Protein 1RZ4 (pdb70)

Organism: Homo sapiens (NCBI:txid9606)

Secondary structure (DSSP, 8-state):
-TTT--HHHHHHHHSGGGG-GGGHHHHHHHHHHHHHHT---HHHHHHHHHHHHHSGGG--HHHHHHHHHHHHHTTTSTHHHHHH---HHHHTSTTHHHHHHHHHHHHTT-HHHHHHHS----TTTTSTTHHHHHHHHHHHHHHHH-SEE-HHHHH---S--HHHHHH--TT--EE---EE---HHHHTS---SS----HHHHHH---

B-factor: mean 21.65, std 9.19, range [7.45, 58.91]

CATH classification: 1.25.40.250 (+1 more: 1.10.10.10)

Sequence (207 aa):
AMFEQRANVGKLLKGIDRYNPENLATLERYVETQAKENAYDLEANLAVLKLYQFNPAFFQTTVTAQILLKALTNLPHTDFTLCKCIDQAHQEERPIRQILYLGDLLETCHFQAFWQALDENDLLEGITGFEDSVRKFICHVVGITYQHIDRWLLAELGDLSDSQLKVWSKYGWSADEQIFICSQEESIKPKNIVEKIDFDSVSSIAS

InterPro domains:
  IPR000717 Proteasome component (PCI) domain [PS50250] (42-204)
  IPR009374 Eukaryotic translation initiation factor 3 subunit K [MF_03010] (3-218)
  IPR009374 Eukaryotic translation initiation factor 3 subunit K [PTHR13022] (1-217)
  IPR016020 Translation initiation factor 3, subunit 12, N-terminal, eukaryotic [G3DSA:1.25.40.250] (1-121)
  IPR016024 Armadillo-type fold [SSF48371] (3-130)
  IPR033464 CSN8/PSMD8/EIF3K [PF10075] (62-200)
  IPR036388 Winged helix-like DNA-binding domain superfamily [G3DSA:1.10.10.10] (123-218)
  IPR036390 Winged helix DNA-binding domain superfamily [SSF46785] (132-215)

Radius of gyration: 18.81 Å; Cα contacts (8 Å, |Δi|>4): 209; chains: 1; bounding box: 39×34×58 Å

Nearest PDB structures (foldseek):
  1rz4-assembly1_A  TM=1.002E+00  e=5.518E-29  Homo sapiens
  3j8c-assembly1_K  TM=9.690E-01  e=6.295E-24  Homo sapiens
  6w2t-assembly1_6  TM=8.815E-01  e=5.487E-22  Oryctolagus cuniculus
  8oz0-assembly1_B  TM=8.704E-01  e=6.959E-22  Homo sapiens
  9bln-assembly1_3  TM=8.437E-01  e=3.673E-21  Homo sapiens

Structure (mmCIF, N/CA/C/O backbone):
data_1RZ4
#
_entry.id   1RZ4
#
_cell.length_a   83.074
_cell.length_b   44.671
_cell.length_c   55.524
_cell.angle_alpha   90.00
_cell.angle_beta   90.00
_cell.angle_gamma   90.00
#
_symmetry.space_group_name_H-M   'P 21 21 2'
#
loop_
_entity.id
_entity.type
_entity.pdbx_description
1 polymer 'Eukaryotic translation initiation factor 3 subunit 11'
2 non-polymer 'SULFATE ION'
3 water water
#
loop_
_atom_site.group_PDB
_atom_site.id
_atom_site.type_symbol
_atom_site.label_atom_id
_atom_site.label_alt_id
_atom_site.label_comp_id
_atom_site.label_asym_id
_atom_site.label_entity_id
_atom_site.label_seq_id
_atom_site.pdbx_PDB_ins_code
_atom_site.Cartn_x
_atom_site.Cartn_y
_atom_site.Cartn_z
_atom_site.occupancy
_atom_site.B_iso_or_equiv
_atom_site.auth_seq_id
_atom_site.auth_comp_id
_atom_site.auth_asym_id
_atom_site.auth_atom_id
_atom_site.pdbx_PDB_model_num
ATOM 1 N N . ALA A 1 2 ? 16.856 -0.944 15.166 1.00 23.40 2 ALA A N 1
ATOM 2 C CA . ALA A 1 2 ? 15.776 0.064 14.975 1.00 25.03 2 ALA A CA 1
ATOM 3 C C . ALA A 1 2 ? 16.074 0.921 13.746 1.00 25.21 2 ALA A C 1
ATOM 4 O O . ALA A 1 2 ? 16.751 0.468 12.821 1.00 25.11 2 ALA A O 1
ATOM 6 N N . MET A 1 3 ? 15.587 2.158 13.739 1.00 25.39 3 MET A N 1
ATOM 7 C CA . MET A 1 3 ? 15.791 3.041 12.591 1.00 25.42 3 MET A CA 1
ATOM 8 C C . MET A 1 3 ? 17.251 3.289 12.192 1.00 24.05 3 MET A C 1
ATOM 9 O O . MET A 1 3 ? 17.575 3.266 11.003 1.00 22.27 3 MET A O 1
ATOM 14 N N . PHE A 1 4 ? 18.130 3.529 13.164 1.00 21.30 4 PHE A N 1
ATOM 15 C CA . PHE A 1 4 ? 19.543 3.772 12.854 1.00 21.84 4 PHE A CA 1
ATOM 16 C C . PHE A 1 4 ? 20.131 2.665 11.977 1.00 22.56 4 PHE A C 1
ATOM 17 O O . PHE A 1 4 ? 20.698 2.935 10.918 1.00 21.87 4 PHE A O 1
ATOM 25 N N . GLU A 1 5 ? 19.993 1.420 12.426 1.00 23.60 5 GLU A N 1
ATOM 26 C CA . GLU A 1 5 ? 20.518 0.272 11.691 1.00 25.91 5 GLU A CA 1
ATOM 27 C C . GLU A 1 5 ? 19.899 0.116 10.306 1.00 25.21 5 GLU A C 1
ATOM 28 O O . GLU A 1 5 ? 20.552 -0.357 9.377 1.00 26.26 5 GLU A O 1
ATOM 34 N N . GLN A 1 6 ? 18.640 0.515 10.172 1.00 24.95 6 GLN A N 1
ATOM 35 C CA . GLN A 1 6 ? 17.941 0.409 8.899 1.00 25.48 6 GLN A CA 1
ATOM 36 C C . GLN A 1 6 ? 18.413 1.442 7.881 1.00 23.80 6 GLN A C 1
ATOM 37 O O . GLN A 1 6 ? 18.394 1.187 6.682 1.00 23.27 6 GLN A O 1
ATOM 51 N N . ARG A 1 8 ? 21.504 2.942 8.075 1.00 20.35 8 ARG A N 1
ATOM 52 C CA . ARG A 1 8 ? 22.950 2.791 7.996 1.00 20.51 8 ARG A CA 1
ATOM 53 C C . ARG A 1 8 ? 23.502 2.383 6.623 1.00 19.27 8 ARG A C 1
ATOM 54 O O . ARG A 1 8 ? 24.443 2.998 6.117 1.00 16.55 8 ARG A O 1
ATOM 62 N N . ALA A 1 9 ? 22.922 1.348 6.023 1.00 17.66 9 ALA A N 1
ATOM 63 C CA . ALA A 1 9 ? 23.387 0.872 4.725 1.00 18.45 9 ALA A CA 1
ATOM 64 C C . ALA A 1 9 ? 23.268 1.943 3.647 1.00 16.75 9 ALA A C 1
ATOM 65 O O . ALA A 1 9 ? 24.233 2.232 2.939 1.00 14.84 9 ALA A O 1
ATOM 67 N N . ASN A 1 10 ? 22.080 2.526 3.523 1.00 15.40 10 ASN A N 1
ATOM 68 C CA . ASN A 1 10 ? 21.849 3.554 2.513 1.00 14.70 10 ASN A CA 1
ATOM 69 C C . ASN A 1 10 ? 22.781 4.751 2.720 1.00 12.21 10 ASN A C 1
ATOM 70 O O . ASN A 1 10 ? 23.390 5.243 1.772 1.00 12.94 10 ASN A O 1
ATOM 75 N N . VAL A 1 11 ? 22.894 5.216 3.960 1.00 10.30 11 VAL A N 1
ATOM 76 C CA . VAL A 1 11 ? 23.771 6.341 4.261 1.00 10.68 11 VAL A CA 1
ATOM 77 C C . VAL A 1 11 ? 25.228 6.010 3.914 1.00 10.25 11 VAL A C 1
ATOM 78 O O . VAL A 1 11 ? 25.945 6.841 3.359 1.00 9.15 11 VAL A O 1
ATOM 82 N N . GLY A 1 12 ? 25.656 4.794 4.234 1.00 9.76 12 GLY A N 1
ATOM 83 C CA . GLY A 1 12 ? 27.019 4.391 3.927 1.00 11.42 12 GLY A CA 1
ATOM 84 C C . GLY A 1 12 ? 27.279 4.441 2.431 1.00 12.81 12 GLY A C 1
ATOM 85 O O . GLY A 1 12 ? 28.345 4.862 1.993 1.00 10.76 12 GLY A O 1
ATOM 86 N N . LYS A 1 13 ? 26.295 4.007 1.647 1.00 14.27 13 LYS A N 1
ATOM 87 C CA . LYS A 1 13 ? 26.399 4.004 0.191 1.00 14.61 13 LYS A CA 1
ATOM 88 C C . LYS A 1 13 ? 26.453 5.444 -0.321 1.00 14.66 13 LYS A C 1
ATOM 89 O O . LYS A 1 13 ? 27.231 5.777 -1.218 1.00 15.14 13 LYS A O 1
ATOM 95 N N . LEU A 1 14 ? 25.620 6.298 0.258 1.00 14.19 14 LEU A N 1
ATOM 96 C CA . LEU A 1 14 ? 25.584 7.705 -0.129 1.00 15.58 14 LEU A CA 1
ATOM 97 C C . LEU A 1 14 ? 26.964 8.332 0.085 1.00 15.16 14 LEU A C 1
ATOM 98 O O . LEU A 1 14 ? 27.480 9.037 -0.782 1.00 15.16 14 LEU A O 1
ATOM 103 N N . LEU A 1 15 ? 27.562 8.047 1.237 1.00 14.83 15 LEU A N 1
ATOM 104 C CA . LEU A 1 15 ? 28.872 8.589 1.591 1.00 16.42 15 LEU A CA 1
ATOM 105 C C . LEU A 1 15 ? 30.011 8.044 0.732 1.00 17.74 15 LEU A C 1
ATOM 106 O O . LEU A 1 15 ? 31.074 8.661 0.641 1.00 16.06 15 LEU A O 1
ATOM 111 N N . LYS A 1 16 ? 29.793 6.891 0.109 1.00 18.30 16 LYS A N 1
ATOM 112 C CA . LYS A 1 16 ? 30.817 6.291 -0.737 1.00 21.63 16 LYS A CA 1
ATOM 113 C C . LYS A 1 16 ? 30.916 6.981 -2.089 1.00 21.78 16 LYS A C 1
ATOM 114 O O . LYS A 1 16 ? 31.942 6.884 -2.762 1.00 24.37 16 LYS A O 1
ATOM 120 N N . GLY A 1 17 ? 29.856 7.681 -2.487 1.00 20.57 17 GLY A N 1
ATOM 121 C CA . GLY A 1 17 ? 29.863 8.343 -3.781 1.00 17.86 17 GLY A CA 1
ATOM 122 C C . GLY A 1 17 ? 29.687 9.847 -3.759 1.00 16.84 17 GLY A C 1
ATOM 123 O O . GLY A 1 17 ? 29.750 10.478 -2.705 1.00 14.89 17 GLY A O 1
ATOM 124 N N . ILE A 1 18 ? 29.441 10.416 -4.935 1.00 15.93 18 ILE A N 1
ATOM 125 C CA . ILE A 1 18 ? 29.275 11.855 -5.080 1.00 15.44 18 ILE A CA 1
ATOM 126 C C . ILE A 1 18 ? 27.897 12.403 -4.729 1.00 15.81 18 ILE A C 1
ATOM 127 O O . ILE A 1 18 ? 27.704 13.618 -4.723 1.00 16.28 18 ILE A O 1
ATOM 132 N N . ASP A 1 19 ? 26.933 11.533 -4.448 1.00 14.70 19 ASP A N 1
ATOM 133 C CA . ASP A 1 19 ? 25.608 12.030 -4.109 1.00 15.34 19 ASP A CA 1
ATOM 134 C C . ASP A 1 19 ? 25.648 12.718 -2.750 1.00 15.45 19 ASP A C 1
ATOM 135 O O . ASP A 1 19 ? 24.739 13.478 -2.403 1.00 16.13 19 ASP A O 1
ATOM 140 N N . ARG A 1 20 ? 26.712 12.458 -1.991 1.00 14.38 20 ARG A N 1
ATOM 141 C CA . ARG A 1 20 ? 26.881 13.056 -0.668 1.00 15.51 20 ARG A CA 1
ATOM 142 C C . ARG A 1 20 ? 27.023 14.575 -0.771 1.00 16.16 20 ARG A C 1
ATOM 143 O O . ARG A 1 20 ? 26.966 15.283 0.236 1.00 16.26 20 ARG A O 1
ATOM 151 N N . TYR A 1 21 ? 27.203 15.065 -1.995 1.00 16.70 21 TYR A N 1
ATOM 152 C CA . TYR A 1 21 ? 27.352 16.498 -2.244 1.00 17.33 21 TYR A CA 1
ATOM 153 C C . TYR A 1 21 ? 26.050 17.122 -2.722 1.00 16.51 21 TYR A C 1
ATOM 154 O O . TYR A 1 21 ? 25.986 18.324 -2.956 1.00 15.56 21 TYR A O 1
ATOM 163 N N . ASN A 1 22 ? 25.013 16.302 -2.868 1.00 17.33 22 ASN A N 1
ATOM 164 C CA . ASN A 1 22 ? 23.712 16.783 -3.323 1.00 16.64 22 ASN A CA 1
ATOM 165 C C . ASN A 1 22 ? 22.819 17.079 -2.119 1.00 16.11 22 ASN A C 1
ATOM 166 O O . ASN A 1 22 ? 22.407 16.163 -1.416 1.00 17.23 22 ASN A O 1
ATOM 171 N N . PRO A 1 23 ? 22.491 18.362 -1.881 1.00 15.91 23 PRO A N 1
ATOM 172 C CA . PRO A 1 23 ? 21.642 18.750 -0.747 1.00 16.28 23 PRO A CA 1
ATOM 173 C C . PRO A 1 23 ? 20.244 18.122 -0.726 1.00 17.53 23 PRO A C 1
ATOM 174 O O . PRO A 1 23 ? 19.548 18.175 0.292 1.00 17.19 23 PRO A O 1
ATOM 178 N N . GLU A 1 24 ? 19.830 17.537 -1.844 1.00 18.47 24 GLU A N 1
ATOM 179 C CA . GLU A 1 24 ? 18.523 16.891 -1.904 1.00 20.68 24 GLU A CA 1
ATOM 180 C C . GLU A 1 24 ? 18.515 15.717 -0.937 1.00 19.58 24 GLU A C 1
ATOM 181 O O . GLU A 1 24 ? 17.458 15.251 -0.516 1.00 17.82 24 GLU A O 1
ATOM 187 N N . ASN A 1 25 ? 19.708 15.248 -0.581 1.00 18.26 25 ASN A N 1
ATOM 188 C CA . ASN A 1 25 ? 19.839 14.124 0.335 1.00 18.11 25 ASN A CA 1
ATOM 189 C C . ASN A 1 25 ? 19.858 14.526 1.804 1.00 16.47 25 ASN A C 1
ATOM 190 O O . ASN A 1 25 ? 19.974 13.674 2.680 1.00 14.23 25 ASN A O 1
ATOM 195 N N . LEU A 1 26 ? 19.733 15.821 2.076 1.00 15.69 26 LEU A N 1
ATOM 196 C CA . LEU A 1 26 ? 19.737 16.296 3.456 1.00 15.33 26 LEU A CA 1
ATOM 197 C C . LEU A 1 26 ? 18.590 15.740 4.284 1.00 16.03 26 LEU A C 1
ATOM 198 O O . LEU A 1 26 ? 18.790 15.324 5.423 1.00 18.36 26 LEU A O 1
ATOM 203 N N . ALA A 1 27 ? 17.386 15.728 3.722 1.00 16.68 27 ALA A N 1
ATOM 204 C CA . ALA A 1 27 ? 16.235 15.210 4.454 1.00 18.38 27 ALA A CA 1
ATOM 205 C C . ALA A 1 27 ? 16.543 13.831 5.039 1.00 17.31 27 ALA A C 1
ATOM 206 O O . ALA A 1 27 ? 16.208 13.546 6.192 1.00 17.58 27 ALA A O 1
ATOM 208 N N . THR A 1 28 ? 17.194 12.984 4.248 1.00 16.25 28 THR A N 1
ATOM 209 C CA . THR A 1 28 ? 17.544 11.640 4.693 1.00 15.80 28 THR A CA 1
ATOM 210 C C . THR A 1 28 ? 18.654 11.663 5.750 1.00 15.35 28 THR A C 1
ATOM 211 O O . THR A 1 28 ? 18.583 10.952 6.755 1.00 12.24 28 THR A O 1
ATOM 215 N N . LEU A 1 29 ? 19.675 12.483 5.523 1.00 13.84 29 LEU A N 1
ATOM 216 C CA . LEU A 1 29 ? 20.784 12.597 6.466 1.00 15.02 29 LEU A CA 1
ATOM 217 C C . LEU A 1 29 ? 20.359 13.217 7.805 1.00 13.28 29 LEU A C 1
ATOM 218 O O . LEU A 1 29 ? 20.876 12.845 8.855 1.00 12.98 29 LEU A O 1
ATOM 223 N N . GLU A 1 30 ? 19.418 14.157 7.772 1.00 12.74 30 GLU A N 1
ATOM 224 C CA . GLU A 1 30 ? 18.964 14.802 9.004 1.00 15.48 30 GLU A CA 1
ATOM 225 C C . GLU A 1 30 ? 18.144 13.840 9.865 1.00 17.61 30 GLU A C 1
ATOM 226 O O . GLU A 1 30 ? 18.238 13.865 11.095 1.00 16.44 30 GLU A O 1
ATOM 232 N N . ARG A 1 31 ? 17.348 12.988 9.224 1.00 17.09 31 ARG A N 1
ATOM 233 C CA . ARG A 1 31 ? 16.566 12.015 9.970 1.00 18.44 31 ARG A CA 1
ATOM 234 C C . ARG A 1 31 ? 17.545 11.018 10.589 1.00 17.14 31 ARG A C 1
ATOM 235 O O . ARG A 1 31 ? 17.297 10.472 11.663 1.00 16.42 31 ARG A O 1
ATOM 243 N N . TYR A 1 32 ? 18.663 10.796 9.901 1.00 15.98 32 TYR A N 1
ATOM 244 C CA . TYR A 1 32 ? 19.701 9.883 10.369 1.00 14.96 32 TYR A CA 1
ATOM 245 C C . TYR A 1 32 ? 20.342 10.459 11.632 1.00 14.08 32 TYR A C 1
ATOM 246 O O . TYR A 1 32 ? 20.662 9.725 12.568 1.00 12.77 32 TYR A O 1
ATOM 255 N N . VAL A 1 33 ? 20.539 11.776 11.647 1.00 12.98 33 VAL A N 1
ATOM 256 C CA . VAL A 1 33 ? 21.121 12.437 12.808 1.00 11.78 33 VAL A CA 1
ATOM 257 C C . VAL A 1 33 ? 20.157 12.316 13.986 1.00 12.00 33 VAL A C 1
ATOM 258 O O . VAL A 1 33 ? 20.572 12.029 15.112 1.00 11.47 33 VAL A O 1
ATOM 262 N N . GLU A 1 34 ? 18.870 12.525 13.723 1.00 11.25 34 GLU A N 1
ATOM 263 C CA . GLU A 1 34 ? 17.856 12.424 14.770 1.00 13.66 34 GLU A CA 1
ATOM 264 C C . GLU A 1 34 ? 17.858 11.029 15.391 1.00 13.41 34 GLU A C 1
ATOM 265 O O . GLU A 1 34 ? 17.666 10.878 16.597 1.00 12.92 34 GLU A O 1
ATOM 271 N N . THR A 1 35 ? 18.068 10.009 14.566 1.00 14.07 35 THR A N 1
ATOM 272 C CA . THR A 1 35 ? 18.083 8.640 15.069 1.00 16.64 35 THR A CA 1
ATOM 273 C C . THR A 1 35 ? 19.341 8.380 15.904 1.00 15.82 35 THR A C 1
ATOM 274 O O . THR A 1 35 ? 19.316 7.595 16.853 1.00 14.28 35 THR A O 1
ATOM 278 N N . GLN A 1 36 ? 20.441 9.042 15.555 1.00 15.16 36 GLN A N 1
ATOM 279 C CA . GLN A 1 36 ? 21.680 8.888 16.313 1.00 12.75 36 GLN A CA 1
ATOM 280 C C . GLN A 1 36 ? 21.443 9.401 17.729 1.00 11.27 36 GLN A C 1
ATOM 281 O O . GLN A 1 36 ? 21.866 8.788 18.710 1.00 10.91 36 GLN A O 1
ATOM 287 N N . ALA A 1 37 ? 20.759 10.536 17.819 1.00 11.07 37 ALA A N 1
ATOM 288 C CA . ALA A 1 37 ? 20.457 11.163 19.102 1.00 12.12 37 ALA A CA 1
ATOM 289 C C . ALA A 1 37 ? 19.548 10.307 19.977 1.00 12.40 37 ALA A C 1
ATOM 290 O O . ALA A 1 37 ? 19.865 10.028 21.133 1.00 11.76 37 ALA A O 1
ATOM 292 N N . LYS A 1 38 ? 18.417 9.889 19.422 1.00 13.17 38 LYS A N 1
ATOM 293 C CA . LYS A 1 38 ? 17.461 9.089 20.182 1.00 15.98 38 LYS A CA 1
ATOM 294 C C . LYS A 1 38 ? 17.992 7.723 20.611 1.00 15.65 38 LYS A C 1
ATOM 295 O O . LYS A 1 38 ? 17.816 7.321 21.756 1.00 16.00 38 LYS A O 1
ATOM 301 N N . GLU A 1 39 ? 18.652 7.017 19.699 1.00 16.60 39 GLU A N 1
ATOM 302 C CA . GLU A 1 39 ? 19.178 5.683 19.998 1.00 15.51 39 GLU A CA 1
ATOM 303 C C . GLU A 1 39 ? 20.583 5.690 20.584 1.00 17.70 39 GLU A C 1
ATOM 304 O O . GLU A 1 39 ? 21.121 4.637 20.940 1.00 17.92 39 GLU A O 1
ATOM 310 N N . ASN A 1 40 ? 21.168 6.877 20.683 1.00 16.94 40 ASN A N 1
ATOM 311 C CA . ASN A 1 40 ? 22.529 7.042 21.169 1.00 16.31 40 ASN A CA 1
ATOM 312 C C . ASN A 1 40 ? 23.459 6.243 20.269 1.00 16.47 40 ASN A C 1
ATOM 313 O O . ASN A 1 40 ? 24.299 5.469 20.732 1.00 17.06 40 ASN A O 1
ATOM 318 N N . ALA A 1 41 ? 23.271 6.427 18.967 1.00 16.73 41 ALA A N 1
ATOM 319 C CA . ALA A 1 41 ? 24.090 5.781 17.954 1.00 14.70 41 ALA A CA 1
ATOM 320 C C . ALA A 1 41 ? 24.970 6.912 17.432 1.00 14.42 41 ALA A C 1
ATOM 321 O O . ALA A 1 41 ? 24.753 8.072 17.789 1.00 13.64 41 ALA A O 1
ATOM 323 N N . TYR A 1 42 ? 25.940 6.599 16.579 1.00 12.49 42 TYR A N 1
ATOM 324 C CA . TYR A 1 42 ? 26.825 7.643 16.082 1.00 13.98 42 TYR A CA 1
ATOM 325 C C . TYR A 1 42 ? 27.444 7.339 14.722 1.00 15.51 42 TYR A C 1
ATOM 326 O O . TYR A 1 42 ? 27.725 6.184 14.406 1.00 16.77 42 TYR A O 1
ATOM 335 N N . ASP A 1 43 ? 27.639 8.386 13.920 1.00 13.93 43 ASP A N 1
ATOM 336 C CA . ASP A 1 43 ? 28.262 8.263 12.604 1.00 13.71 43 ASP A CA 1
ATOM 337 C C . ASP A 1 43 ? 28.900 9.604 12.260 1.00 12.48 43 ASP A C 1
ATOM 338 O O . ASP A 1 43 ? 28.262 10.462 11.651 1.00 12.27 43 ASP A O 1
ATOM 343 N N . LEU A 1 44 ? 30.157 9.779 12.656 1.00 11.93 44 LEU A N 1
ATOM 344 C CA . LEU A 1 44 ? 30.885 11.020 12.401 1.00 14.34 44 LEU A CA 1
ATOM 345 C C . LEU A 1 44 ? 30.950 11.418 10.926 1.00 13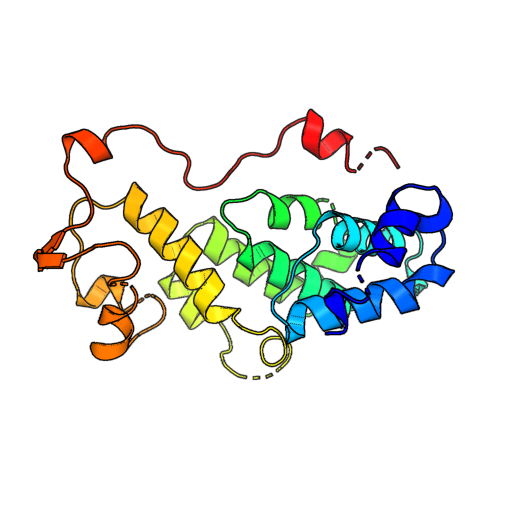.86 44 LEU A C 1
ATOM 346 O O . LEU A 1 44 ? 30.671 12.569 10.574 1.00 13.62 44 LEU A O 1
ATOM 351 N N . GLU A 1 45 ? 31.327 10.475 10.067 1.00 14.60 45 GLU A N 1
ATOM 352 C CA . GLU A 1 45 ? 31.434 10.759 8.635 1.00 14.26 45 GLU A CA 1
ATOM 353 C C . GLU A 1 45 ? 30.150 11.368 8.076 1.00 13.03 45 GLU A C 1
ATOM 354 O O . GLU A 1 45 ? 30.196 12.350 7.336 1.00 13.37 45 GLU A O 1
ATOM 360 N N . ALA A 1 46 ? 29.006 10.785 8.426 1.00 11.00 46 ALA A N 1
ATOM 361 C CA . ALA A 1 46 ? 27.721 11.299 7.960 1.00 11.09 46 ALA A CA 1
ATOM 362 C C . ALA A 1 46 ? 27.458 12.714 8.496 1.00 10.76 46 ALA A C 1
ATOM 363 O O . ALA A 1 46 ? 26.977 13.589 7.769 1.00 11.24 46 ALA A O 1
ATOM 365 N N . ASN A 1 47 ? 27.774 12.934 9.767 1.00 8.77 47 ASN A N 1
ATOM 366 C CA . ASN A 1 47 ? 27.562 14.239 10.390 1.00 10.54 47 ASN A CA 1
ATOM 367 C C . ASN A 1 47 ? 28.435 15.333 9.782 1.00 9.87 47 ASN A C 1
ATOM 368 O O . ASN A 1 47 ? 27.998 16.474 9.638 1.00 11.81 47 ASN A O 1
ATOM 373 N N . LEU A 1 48 ? 29.666 14.987 9.422 1.00 10.77 48 LEU A N 1
ATOM 374 C CA . LEU A 1 48 ? 30.566 15.954 8.807 1.00 11.67 48 LEU A CA 1
ATOM 375 C C . LEU A 1 48 ? 30.072 16.257 7.393 1.00 13.18 48 LEU A C 1
ATOM 376 O O . LEU A 1 48 ? 30.200 17.384 6.909 1.00 11.99 48 LEU A O 1
ATOM 381 N N . ALA A 1 49 ? 29.505 15.244 6.738 1.00 10.60 49 ALA A N 1
ATOM 382 C CA . ALA A 1 49 ? 28.970 15.404 5.389 1.00 11.94 49 ALA A CA 1
ATOM 383 C C . ALA A 1 49 ? 27.788 16.370 5.434 1.00 11.45 49 ALA A C 1
ATOM 384 O O . ALA A 1 49 ? 27.576 17.155 4.508 1.00 11.62 49 ALA A O 1
ATOM 386 N N . VAL A 1 50 ? 27.021 16.302 6.519 1.00 11.49 50 VAL A N 1
ATOM 387 C CA . VAL A 1 50 ? 25.869 17.175 6.696 1.00 10.87 50 VAL A CA 1
ATOM 388 C C . VAL A 1 50 ? 26.361 18.611 6.867 1.00 11.15 50 VAL A C 1
ATOM 389 O O . VAL A 1 50 ? 25.872 19.520 6.197 1.00 11.62 50 VAL A O 1
ATOM 393 N N . LEU A 1 51 ? 27.333 18.809 7.755 1.00 10.70 51 LEU A N 1
ATOM 394 C CA . LEU A 1 51 ? 27.881 20.143 7.982 1.00 11.66 51 LEU A CA 1
ATOM 395 C C . LEU A 1 51 ? 28.443 20.700 6.685 1.00 11.94 51 LEU A C 1
ATOM 396 O O . LEU A 1 51 ? 28.277 21.882 6.394 1.00 12.04 51 LEU A O 1
ATOM 401 N N . LYS A 1 52 ? 29.101 19.846 5.905 1.00 12.80 52 LYS A N 1
ATOM 402 C CA . LYS A 1 52 ? 29.670 20.281 4.638 1.00 15.31 52 LYS A CA 1
ATOM 403 C C . LYS A 1 52 ? 28.558 20.735 3.698 1.00 14.49 52 LYS A C 1
ATOM 404 O O . LYS A 1 52 ? 28.681 21.764 3.033 1.00 15.37 52 LYS A O 1
ATOM 410 N N . LEU A 1 53 ? 27.472 19.970 3.642 1.00 13.93 53 LEU A N 1
ATOM 411 C CA . LEU A 1 53 ? 26.347 20.342 2.788 1.00 14.66 53 LEU A CA 1
ATOM 412 C C . LEU A 1 53 ? 25.790 21.710 3.207 1.00 13.77 53 LEU A C 1
ATOM 413 O O . LEU A 1 53 ? 25.424 22.516 2.356 1.00 14.20 53 LEU A O 1
ATOM 418 N N . TYR A 1 54 ? 25.741 21.979 4.511 1.00 13.64 54 TYR A N 1
ATOM 419 C CA . TYR A 1 54 ? 25.241 23.272 4.989 1.00 13.97 54 TYR A CA 1
ATOM 420 C C . TYR A 1 54 ? 26.174 24.418 4.594 1.00 14.00 54 TYR A C 1
ATOM 421 O O . TYR A 1 54 ? 25.720 25.484 4.171 1.00 14.18 54 TYR A O 1
ATOM 430 N N . GLN A 1 55 ? 27.477 24.200 4.735 1.00 13.99 55 GLN A N 1
ATOM 431 C CA . GLN A 1 55 ? 28.447 25.233 4.393 1.00 16.87 55 GLN A CA 1
ATOM 432 C C . GLN A 1 55 ? 28.385 25.555 2.901 1.00 16.83 55 GLN A C 1
ATOM 433 O O . GLN A 1 55 ? 28.463 26.718 2.516 1.00 18.74 55 GLN A O 1
ATOM 439 N N . PHE A 1 56 ? 28.229 24.526 2.072 1.00 17.14 56 PHE A N 1
ATOM 440 C CA . PHE A 1 56 ? 28.161 24.699 0.620 1.00 20.58 56 PHE A CA 1
ATOM 441 C C . PHE A 1 56 ? 26.799 25.180 0.110 1.00 19.59 56 PHE A C 1
ATOM 442 O O . PHE A 1 56 ? 26.717 25.786 -0.955 1.00 21.43 56 PHE A O 1
ATOM 450 N N . ASN A 1 57 ? 25.739 24.891 0.859 1.00 17.16 57 ASN A N 1
ATOM 451 C CA . ASN A 1 57 ? 24.375 25.280 0.484 1.00 16.93 57 ASN A CA 1
ATOM 452 C C . ASN A 1 57 ? 23.752 25.959 1.705 1.00 15.35 57 ASN A C 1
ATOM 453 O O . ASN A 1 57 ? 22.858 25.406 2.346 1.00 14.31 57 ASN A O 1
ATOM 458 N N . PRO A 1 58 ? 24.212 27.180 2.031 1.00 16.87 58 PRO A N 1
ATOM 459 C CA . PRO A 1 58 ? 23.759 27.988 3.173 1.00 16.09 58 PRO A CA 1
ATOM 460 C C . PRO A 1 58 ? 22.264 28.026 3.483 1.00 15.39 58 PRO A C 1
ATOM 461 O O . PRO A 1 58 ? 21.875 28.036 4.653 1.00 13.73 58 PRO A O 1
ATOM 465 N N . ALA A 1 59 ? 21.429 28.054 2.449 1.00 15.77 59 ALA A N 1
ATOM 466 C CA . ALA A 1 59 ? 19.985 28.104 2.650 1.00 14.81 59 ALA A CA 1
ATOM 467 C C . ALA A 1 59 ? 19.439 26.874 3.376 1.00 13.93 59 ALA A C 1
ATOM 468 O O . ALA A 1 59 ? 18.341 26.917 3.929 1.00 12.84 59 ALA A O 1
ATOM 470 N N . PHE A 1 60 ? 20.197 25.780 3.370 1.00 14.74 60 PHE A N 1
ATOM 471 C CA . PHE A 1 60 ? 19.750 24.554 4.034 1.00 14.33 60 PHE A CA 1
ATOM 472 C C . PHE A 1 60 ? 20.194 24.462 5.489 1.00 15.02 60 PHE A C 1
ATOM 473 O O . PHE A 1 60 ? 19.741 23.571 6.221 1.00 12.38 60 PHE A O 1
ATOM 481 N N . PHE A 1 61 ? 21.080 25.364 5.909 1.00 14.70 61 PHE A N 1
ATOM 482 C CA . PHE A 1 61 ? 21.575 25.335 7.286 1.00 15.61 61 PHE A CA 1
ATOM 483 C C . PHE A 1 61 ? 20.433 25.052 8.251 1.00 16.20 61 PHE A C 1
ATOM 484 O O . PHE A 1 61 ? 19.429 25.765 8.262 1.00 16.28 61 PHE A O 1
ATOM 492 N N . GLN A 1 62 ? 20.589 24.011 9.059 1.00 15.09 62 GLN A N 1
ATOM 493 C CA . GLN A 1 62 ? 19.558 23.642 10.020 1.00 15.69 62 GLN A CA 1
ATOM 494 C C . GLN A 1 62 ? 20.153 23.785 11.423 1.00 14.86 62 GLN A C 1
ATOM 495 O O . GLN A 1 62 ? 21.119 23.110 11.779 1.00 12.84 62 GLN A O 1
ATOM 501 N N . THR A 1 63 ? 19.580 24.683 12.212 1.00 13.90 63 THR A N 1
ATOM 502 C CA . THR A 1 63 ? 20.083 24.944 13.554 1.00 15.00 63 THR A CA 1
ATOM 503 C C . THR A 1 63 ? 20.065 23.749 14.496 1.00 14.92 63 THR A C 1
ATOM 504 O O . THR A 1 63 ? 21.059 23.454 15.163 1.00 12.68 63 THR A O 1
ATOM 508 N N . THR A 1 64 ? 18.932 23.065 14.558 1.00 14.70 64 THR A N 1
ATOM 509 C CA . THR A 1 64 ? 18.808 21.918 15.440 1.00 15.90 64 THR A CA 1
ATOM 510 C C . THR A 1 64 ? 19.759 20.785 15.074 1.00 14.29 64 THR A C 1
ATOM 511 O O . THR A 1 64 ? 20.461 20.256 15.934 1.00 14.73 64 THR A O 1
ATOM 515 N N . VAL A 1 65 ? 19.787 20.415 13.799 1.00 14.29 65 VAL A N 1
ATOM 516 C CA . VAL A 1 65 ? 20.665 19.339 13.359 1.00 12.15 65 VAL A CA 1
ATOM 517 C C . VAL A 1 65 ? 22.130 19.706 13.613 1.00 11.57 65 VAL A C 1
ATOM 518 O O . VAL A 1 65 ? 22.915 18.867 14.048 1.00 14.04 65 VAL A O 1
ATOM 522 N N . THR A 1 66 ? 22.496 20.958 13.354 1.00 9.74 66 THR A N 1
ATOM 523 C CA . THR A 1 66 ? 23.876 21.392 13.577 1.00 9.77 66 THR A CA 1
ATOM 524 C C . THR A 1 66 ? 24.228 21.298 15.061 1.00 9.41 66 THR A C 1
ATOM 525 O O . THR A 1 66 ? 25.303 20.824 15.424 1.00 11.00 66 THR A O 1
ATOM 529 N N . ALA A 1 67 ? 23.311 21.740 15.915 1.00 9.76 67 ALA A N 1
ATOM 530 C CA . ALA A 1 67 ? 23.511 21.691 17.362 1.00 9.91 67 ALA A CA 1
ATOM 531 C C . ALA A 1 67 ? 23.646 20.246 17.861 1.00 10.30 67 ALA A C 1
ATOM 532 O O . ALA A 1 67 ? 24.460 19.956 18.737 1.00 8.65 67 ALA A O 1
ATOM 534 N N . GLN A 1 68 ? 22.838 19.343 17.313 1.00 11.04 68 GLN A N 1
ATOM 535 C CA . GLN A 1 68 ? 22.896 17.946 17.721 1.00 11.83 68 GLN A CA 1
ATOM 536 C C . GLN A 1 68 ? 24.202 17.306 17.266 1.00 11.51 68 GLN A C 1
ATOM 537 O O . GLN A 1 68 ? 24.778 16.488 17.978 1.00 10.81 68 GLN A O 1
ATOM 543 N N . ILE A 1 69 ? 24.664 17.683 16.077 1.00 12.37 69 ILE A N 1
ATOM 544 C CA . ILE A 1 69 ? 25.910 17.150 15.547 1.00 9.94 69 ILE A CA 1
ATOM 545 C C . ILE A 1 69 ? 27.057 17.562 16.469 1.00 11.89 69 ILE A C 1
ATOM 546 O O . ILE A 1 69 ? 27.902 16.741 16.842 1.00 11.19 69 ILE A O 1
ATOM 551 N N . LEU A 1 70 ? 27.071 18.832 16.853 1.00 10.95 70 LEU A N 1
ATOM 552 C CA . LEU A 1 70 ? 28.113 19.349 17.738 1.00 11.31 70 LEU A CA 1
ATOM 553 C C . LEU A 1 70 ? 28.048 18.703 19.122 1.00 11.75 70 LEU A C 1
ATOM 554 O O . LEU A 1 70 ? 29.073 18.339 19.693 1.00 11.81 70 LEU A O 1
ATOM 559 N N . LEU A 1 71 ? 26.844 18.561 19.664 1.00 9.25 71 LEU A N 1
ATOM 560 C CA . LEU A 1 71 ? 26.702 17.953 20.979 1.00 13.24 71 LEU A CA 1
ATOM 561 C C . LEU A 1 71 ? 27.141 16.488 20.959 1.00 12.67 71 LEU A C 1
ATOM 562 O O . LEU A 1 71 ? 27.816 16.027 21.876 1.00 13.19 71 LEU A O 1
ATOM 567 N N . LYS A 1 72 ? 26.768 15.759 19.911 1.00 12.50 72 LYS A N 1
ATOM 568 C CA . LYS A 1 72 ? 27.162 14.361 19.798 1.00 12.45 72 LYS A CA 1
ATOM 569 C C . LYS A 1 72 ? 28.679 14.281 19.635 1.00 13.17 72 LYS A C 1
ATOM 570 O O . LYS A 1 72 ? 29.315 13.369 20.158 1.00 11.41 72 LYS A O 1
ATOM 576 N N . ALA A 1 73 ? 29.260 15.240 18.916 1.00 12.20 73 ALA A N 1
ATOM 577 C CA . ALA A 1 73 ? 30.710 15.260 18.729 1.00 13.86 73 ALA A CA 1
ATOM 578 C C . ALA A 1 73 ? 31.381 15.365 20.101 1.00 14.41 73 ALA A C 1
ATOM 579 O O . ALA A 1 73 ? 32.378 14.693 20.375 1.00 14.46 73 ALA A O 1
ATOM 581 N N . LEU A 1 74 ? 30.825 16.212 20.963 1.00 16.02 74 LEU A N 1
ATOM 582 C CA . LEU A 1 74 ? 31.366 16.386 22.302 1.00 15.27 74 LEU A CA 1
ATOM 583 C C . LEU A 1 74 ? 31.295 15.083 23.086 1.00 15.98 74 LEU A C 1
ATOM 584 O O . LEU A 1 74 ? 32.196 14.777 23.862 1.00 15.99 74 LEU A O 1
ATOM 589 N N . THR A 1 75 ? 30.228 14.311 22.886 1.00 16.57 75 THR A N 1
ATOM 590 C CA . THR A 1 75 ? 30.094 13.046 23.601 1.00 16.48 75 THR A CA 1
ATOM 591 C C . THR A 1 75 ? 31.199 12.090 23.178 1.00 17.09 75 THR A C 1
ATOM 592 O O . THR A 1 75 ? 31.428 11.077 23.844 1.00 15.70 75 THR A O 1
ATOM 596 N N . ASN A 1 76 ? 31.884 12.409 22.077 1.00 15.72 76 ASN A N 1
ATOM 597 C CA . ASN A 1 76 ? 32.955 11.543 21.598 1.00 17.99 76 ASN A CA 1
ATOM 598 C C . ASN A 1 76 ? 34.366 11.991 21.989 1.00 17.34 76 ASN A C 1
ATOM 599 O O . ASN A 1 76 ? 35.355 11.456 21.485 1.00 16.93 76 ASN A O 1
ATOM 604 N N . LEU A 1 77 ? 34.464 12.984 22.871 1.00 16.00 77 LEU A N 1
ATOM 605 C CA . LEU A 1 77 ? 35.774 13.417 23.361 1.00 14.09 77 LEU A CA 1
ATOM 606 C C . LEU A 1 77 ? 36.270 12.187 24.126 1.00 14.44 77 LEU A C 1
ATOM 607 O O . LEU A 1 77 ? 35.455 11.405 24.623 1.00 12.35 77 LEU A O 1
ATOM 612 N N . PRO A 1 78 ? 37.596 12.015 24.277 1.00 14.74 78 PRO A N 1
ATOM 613 C CA . PRO A 1 78 ? 38.733 12.829 23.831 1.00 14.88 78 PRO A CA 1
ATOM 614 C C . PRO A 1 78 ? 39.067 12.824 22.342 1.00 15.38 78 PRO A C 1
ATOM 615 O O . PRO A 1 78 ? 40.093 13.374 21.946 1.00 15.03 78 PRO A O 1
ATOM 619 N N . HIS A 1 79 ? 38.227 12.214 21.510 1.00 14.36 79 HIS A N 1
ATOM 620 C CA . HIS A 1 79 ? 38.519 12.199 20.079 1.00 16.46 79 HIS A CA 1
ATOM 621 C C . HIS A 1 79 ? 38.373 13.585 19.450 1.00 14.80 79 HIS A C 1
ATOM 622 O O . HIS A 1 79 ? 37.747 14.482 20.025 1.00 13.92 79 HIS A O 1
ATOM 629 N N . THR A 1 80 ? 38.958 13.753 18.268 1.00 13.45 80 THR A N 1
ATOM 630 C CA . THR A 1 80 ? 38.938 15.034 17.566 1.00 13.65 80 THR A CA 1
ATOM 631 C C . THR A 1 80 ? 37.616 15.436 16.912 1.00 13.66 80 THR A C 1
ATOM 632 O O . THR A 1 80 ? 37.554 16.468 16.238 1.00 12.04 80 THR A O 1
ATOM 636 N N . ASP A 1 81 ? 36.567 14.643 17.105 1.00 12.81 81 ASP A N 1
ATOM 637 C CA . ASP A 1 81 ? 35.275 14.948 16.487 1.00 12.82 81 ASP A CA 1
ATOM 638 C C . ASP A 1 81 ? 34.826 16.409 16.621 1.00 14.14 81 ASP A C 1
ATOM 639 O O . ASP A 1 81 ? 34.520 17.069 15.627 1.00 12.48 81 ASP A O 1
ATOM 644 N N . PHE A 1 82 ? 34.785 16.907 17.851 1.00 13.80 82 PHE A N 1
ATOM 645 C CA . PHE A 1 82 ? 34.339 18.274 18.103 1.00 14.78 82 PHE A CA 1
ATOM 646 C C . PHE A 1 82 ? 35.141 19.314 17.315 1.00 14.84 82 PHE A C 1
ATOM 647 O O . PHE A 1 82 ? 34.568 20.252 16.753 1.00 12.61 82 PHE A O 1
ATOM 655 N N . THR A 1 83 ? 36.459 19.141 17.264 1.00 14.31 83 THR A N 1
ATOM 656 C CA . THR A 1 83 ? 37.320 20.069 16.535 1.00 16.17 83 THR A CA 1
ATOM 657 C C . THR A 1 83 ? 37.070 20.007 15.032 1.00 16.45 83 THR A C 1
ATOM 658 O O . THR A 1 83 ? 37.070 21.034 14.356 1.00 16.81 83 THR A O 1
ATOM 662 N N . LEU A 1 84 ? 36.862 18.802 14.508 1.00 16.30 84 LEU A N 1
ATOM 663 C CA . LEU A 1 84 ? 36.613 18.644 13.081 1.00 15.64 84 LEU A CA 1
ATOM 664 C C . LEU A 1 84 ? 35.326 19.345 12.667 1.00 15.79 84 LEU A C 1
ATOM 665 O O . LEU A 1 84 ? 35.275 19.994 11.616 1.00 14.55 84 LEU A O 1
ATOM 670 N N . CYS A 1 85 ? 34.287 19.212 13.49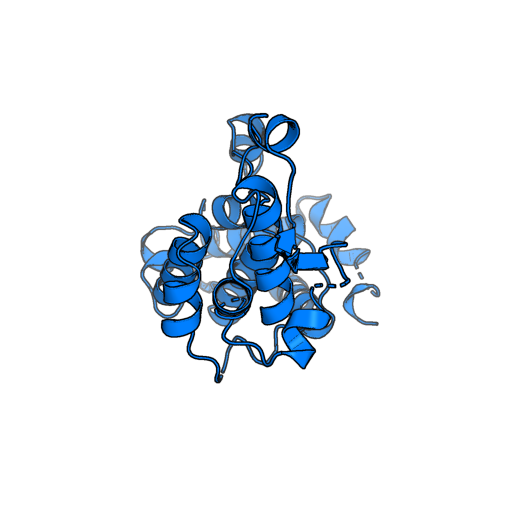1 1.00 15.44 85 CYS A N 1
ATOM 671 C CA . CYS A 1 85 ? 33.006 19.855 13.210 1.00 15.31 85 CYS A CA 1
ATOM 672 C C . CYS A 1 85 ? 33.192 21.372 13.149 1.00 15.06 85 CYS A C 1
ATOM 673 O O . CYS A 1 85 ? 32.651 22.036 12.261 1.00 12.92 85 CYS A O 1
ATOM 676 N N . LYS A 1 86 ? 33.966 21.915 14.087 1.00 13.87 86 LYS A N 1
ATOM 677 C CA . LYS A 1 86 ? 34.220 23.351 14.109 1.00 15.01 86 LYS A CA 1
ATOM 678 C C . LYS A 1 86 ? 34.895 23.809 12.815 1.00 14.90 86 LYS A C 1
ATOM 679 O O . LYS A 1 86 ? 34.656 24.918 12.347 1.00 15.16 86 LYS A O 1
ATOM 6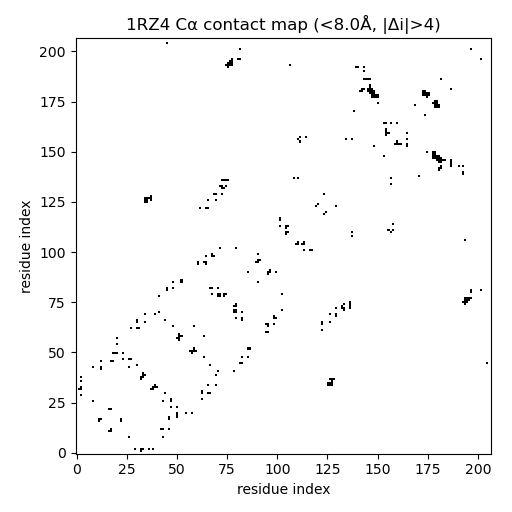85 N N . CYS A 1 87 ? 35.729 22.944 12.241 1.00 14.28 87 CYS A N 1
ATOM 686 C CA . CYS A 1 87 ? 36.408 23.241 10.986 1.00 16.49 87 CYS A CA 1
ATOM 687 C C . CYS A 1 87 ? 35.398 23.322 9.842 1.00 16.70 87 CYS A C 1
ATOM 688 O O . CYS A 1 87 ? 35.688 23.900 8.798 1.00 16.47 87 CYS A O 1
ATOM 699 N N . ILE A 1 89 ? 32.240 24.661 10.119 1.00 16.25 89 ILE A N 1
ATOM 700 C CA . ILE A 1 89 ? 31.250 25.716 10.343 1.00 15.12 89 ILE A CA 1
ATOM 701 C C . ILE A 1 89 ? 31.968 27.064 10.290 1.00 14.77 89 ILE A C 1
ATOM 702 O O . ILE A 1 89 ? 32.927 27.284 11.034 1.00 12.33 89 ILE A O 1
ATOM 707 N N . ASP A 1 90 ? 31.521 27.962 9.413 1.00 15.01 90 ASP A N 1
ATOM 708 C CA . ASP A 1 90 ? 32.175 29.261 9.310 1.00 17.05 90 ASP A CA 1
ATOM 709 C C . ASP A 1 90 ? 31.873 30.136 10.518 1.00 16.98 90 ASP A C 1
ATOM 710 O O . ASP A 1 90 ? 30.975 29.836 11.307 1.00 15.36 90 ASP A O 1
ATOM 715 N N . GLN A 1 91 ? 32.641 31.210 10.663 1.00 19.00 91 GLN A N 1
ATOM 716 C CA . GLN A 1 91 ? 32.492 32.126 11.787 1.00 19.10 91 GLN A CA 1
ATOM 717 C C . GLN A 1 91 ? 31.080 32.674 11.986 1.00 19.01 91 GLN A C 1
ATOM 718 O O . GLN A 1 91 ? 30.574 32.704 13.109 1.00 19.91 91 GLN A O 1
ATOM 724 N N . ALA A 1 92 ? 30.447 33.118 10.906 1.00 17.66 92 ALA A N 1
ATOM 725 C CA . ALA A 1 92 ? 29.101 33.678 11.002 1.00 18.19 92 ALA A CA 1
ATOM 726 C C . ALA A 1 92 ? 28.121 32.722 11.675 1.00 18.67 92 ALA A C 1
ATOM 727 O O . ALA A 1 92 ? 27.340 33.127 12.536 1.00 19.04 92 ALA A O 1
ATOM 729 N N . HIS A 1 93 ? 28.158 31.454 11.282 1.00 17.40 93 HIS A N 1
ATOM 730 C CA . HIS A 1 93 ? 27.258 30.467 11.861 1.00 17.03 93 HIS A CA 1
ATOM 731 C C . HIS A 1 93 ? 27.640 30.064 13.287 1.00 16.39 93 HIS A C 1
ATOM 732 O O . HIS A 1 93 ? 26.764 29.783 14.102 1.00 15.43 93 HIS A O 1
ATOM 739 N N . GLN A 1 94 ? 28.937 30.035 13.589 1.00 15.35 94 GLN A N 1
ATOM 740 C CA . GLN A 1 94 ? 29.383 29.679 14.939 1.00 17.27 94 GLN A CA 1
ATOM 741 C C . GLN A 1 94 ? 28.926 30.745 15.934 1.00 17.37 94 GLN A C 1
ATOM 742 O O . GLN A 1 94 ? 28.720 30.459 17.114 1.00 17.96 94 GLN A O 1
ATOM 748 N N . GLU A 1 95 ? 28.768 31.973 15.443 1.00 18.08 95 GLU A N 1
ATOM 749 C CA . GLU A 1 95 ? 28.357 33.100 16.269 1.00 20.25 95 GLU A CA 1
ATOM 750 C C . GLU A 1 95 ? 26.861 33.198 16.506 1.00 21.27 95 GLU A C 1
ATOM 751 O O . GLU A 1 95 ? 26.415 34.041 17.280 1.00 22.03 95 GLU A O 1
ATOM 757 N N . GLU A 1 96 ? 26.084 32.346 15.847 1.00 21.39 96 GLU A N 1
ATOM 758 C CA . GLU A 1 96 ? 24.636 32.380 16.007 1.00 22.45 96 GLU A CA 1
ATOM 759 C C . GLU A 1 96 ? 24.138 31.513 17.151 1.00 22.24 96 GLU A C 1
ATOM 760 O O . GLU A 1 96 ? 24.740 30.486 17.478 1.00 20.37 96 GLU A O 1
ATOM 766 N N . ARG A 1 97 ? 23.027 31.933 17.749 1.00 20.99 97 ARG A N 1
ATOM 767 C CA . ARG A 1 97 ? 22.409 31.176 18.826 1.00 21.06 97 ARG A CA 1
ATOM 768 C C . ARG A 1 97 ? 21.739 29.984 18.148 1.00 20.79 97 ARG A C 1
ATOM 769 O O . ARG A 1 97 ? 21.151 30.129 17.076 1.00 23.33 97 ARG A O 1
ATOM 777 N N . PRO A 1 98 ? 21.831 28.789 18.747 1.00 20.27 98 PRO A N 1
ATOM 778 C CA . PRO A 1 98 ? 22.516 28.486 20.005 1.00 18.02 98 PRO A CA 1
ATOM 779 C C . PRO A 1 98 ? 23.878 27.848 19.748 1.00 15.51 98 PRO A C 1
ATOM 780 O O . PRO A 1 98 ? 24.475 27.264 20.653 1.00 15.59 98 PRO A O 1
ATOM 784 N N . ILE A 1 99 ? 24.363 27.948 18.515 1.00 12.84 99 ILE A N 1
ATOM 785 C CA . ILE A 1 99 ? 25.654 27.362 18.170 1.00 13.36 99 ILE A CA 1
ATOM 786 C C . ILE A 1 99 ? 26.762 28.002 19.010 1.00 12.89 99 ILE A C 1
ATOM 787 O O . ILE A 1 99 ? 27.683 27.328 19.477 1.00 12.90 99 ILE A O 1
ATOM 792 N N . ARG A 1 100 ? 26.655 29.307 19.215 1.00 13.67 100 ARG A N 1
ATOM 793 C CA . ARG A 1 100 ? 27.641 30.034 20.005 1.00 15.86 100 ARG A CA 1
ATOM 794 C C . ARG A 1 100 ? 27.684 29.469 21.429 1.00 14.51 100 ARG A C 1
ATOM 795 O O . ARG A 1 100 ? 28.756 29.211 21.973 1.00 12.88 100 ARG A O 1
ATOM 803 N N . GLN A 1 101 ? 26.505 29.277 22.015 1.00 14.15 101 GLN A N 1
ATOM 804 C CA . GLN A 1 101 ? 26.375 28.741 23.366 1.00 16.15 101 GLN A CA 1
ATOM 805 C C . GLN A 1 101 ? 26.928 27.317 23.470 1.00 16.03 101 GLN A C 1
ATOM 806 O O . GLN A 1 101 ? 27.597 26.965 24.445 1.00 16.16 101 GLN A O 1
ATOM 812 N N . ILE A 1 102 ? 26.636 26.494 22.468 1.00 15.99 102 ILE A N 1
ATOM 813 C CA . ILE A 1 102 ? 27.107 25.116 22.462 1.00 14.37 102 ILE A CA 1
ATOM 814 C C . ILE A 1 102 ? 28.625 25.051 22.360 1.00 14.68 102 ILE A C 1
ATOM 815 O O . ILE A 1 102 ? 29.264 24.239 23.034 1.00 15.87 102 ILE A O 1
ATOM 820 N N . LEU A 1 103 ? 29.207 25.911 21.529 1.00 14.74 103 LEU A N 1
ATOM 821 C CA . LEU A 1 103 ? 30.660 25.944 21.380 1.00 14.79 103 LEU A CA 1
ATOM 822 C C . LEU A 1 103 ? 31.300 26.397 22.692 1.00 15.64 103 LEU A C 1
ATOM 823 O O . LEU A 1 103 ? 32.378 25.925 23.065 1.00 15.64 103 LEU A O 1
ATOM 828 N N . TYR A 1 104 ? 30.627 27.307 23.391 1.00 15.52 104 TYR A N 1
ATOM 829 C CA . TYR A 1 104 ? 31.110 27.799 24.675 1.00 15.37 104 TYR A CA 1
ATOM 830 C C . TYR A 1 104 ? 31.150 26.636 25.674 1.00 16.50 104 TYR A C 1
ATOM 831 O O . TYR A 1 104 ? 32.129 26.475 26.404 1.00 13.61 104 TYR A O 1
ATOM 840 N N . LEU A 1 105 ? 30.082 25.836 25.702 1.00 15.71 105 LEU A N 1
ATOM 841 C CA . LEU A 1 105 ? 30.009 24.673 26.591 1.00 16.35 105 LEU A CA 1
ATOM 842 C C . LEU A 1 105 ? 31.116 23.681 26.234 1.00 17.06 105 LEU A C 1
ATOM 843 O O . LEU A 1 105 ? 31.784 23.138 27.113 1.00 15.87 105 LEU A O 1
ATOM 848 N N . GLY A 1 106 ? 31.301 23.452 24.935 1.00 17.24 106 GLY A N 1
ATOM 849 C CA . GLY A 1 106 ? 32.338 22.542 24.482 1.00 18.11 106 GLY A CA 1
ATOM 850 C C . GLY A 1 106 ? 33.704 23.017 24.941 1.00 19.00 106 GLY A C 1
ATOM 851 O O . GLY A 1 106 ? 34.556 22.215 25.339 1.00 20.12 106 GLY A O 1
ATOM 852 N N . ASP A 1 107 ? 33.904 24.331 24.886 1.00 17.64 107 ASP A N 1
ATOM 853 C CA . ASP A 1 107 ? 35.150 24.969 25.305 1.00 17.77 107 ASP A CA 1
ATOM 854 C C . ASP A 1 107 ? 35.452 24.644 26.771 1.00 16.72 107 ASP A C 1
ATOM 855 O O . ASP A 1 107 ? 36.598 24.385 27.138 1.00 15.06 107 ASP A O 1
ATOM 860 N N . LEU A 1 108 ? 34.422 24.677 27.611 1.00 15.64 108 LEU A N 1
ATOM 861 C CA . LEU A 1 108 ? 34.597 24.367 29.023 1.00 16.09 108 LEU A CA 1
ATOM 862 C C . LEU A 1 108 ? 35.053 22.915 29.163 1.00 14.74 108 LEU A C 1
ATOM 863 O O . LEU A 1 108 ? 35.913 22.612 29.985 1.00 16.19 108 LEU A O 1
ATOM 868 N N . LEU A 1 109 ? 34.484 22.021 28.357 1.00 14.99 109 LEU A N 1
ATOM 869 C CA . LEU A 1 109 ? 34.868 20.610 28.405 1.00 17.91 109 LEU A CA 1
ATOM 870 C C . LEU A 1 109 ? 36.286 20.386 27.896 1.00 18.25 109 LEU A C 1
ATOM 871 O O . LEU A 1 109 ? 37.063 19.665 28.520 1.00 19.01 109 LEU A O 1
ATOM 876 N N . GLU A 1 110 ? 36.614 20.999 26.762 1.00 18.81 110 GLU A N 1
ATOM 877 C CA . GLU A 1 110 ? 37.947 20.872 26.171 1.00 21.34 110 GLU A CA 1
ATOM 878 C C . GLU A 1 110 ? 39.026 21.353 27.128 1.00 19.38 110 GLU A C 1
ATOM 879 O O . GLU A 1 110 ? 40.092 20.740 27.233 1.00 21.04 110 GLU A O 1
ATOM 885 N N . THR A 1 111 ? 38.755 22.463 27.809 1.00 17.37 111 THR A N 1
ATOM 886 C CA . THR A 1 111 ? 39.706 23.029 28.757 1.00 14.60 111 THR A CA 1
ATOM 887 C C . THR A 1 111 ? 39.560 22.350 30.109 1.00 14.72 111 THR A C 1
ATOM 888 O O . THR A 1 111 ? 40.148 22.775 31.103 1.00 12.95 111 THR A O 1
ATOM 892 N N . CYS A 1 112 ? 38.758 21.292 30.131 1.00 12.93 112 CYS A N 1
ATOM 893 C CA . CYS A 1 112 ? 38.529 20.503 31.334 1.00 13.49 112 CYS A CA 1
ATOM 894 C C . CYS A 1 112 ? 38.045 21.234 32.593 1.00 13.21 112 CYS A C 1
ATOM 895 O O . CYS A 1 112 ? 38.384 20.843 33.711 1.00 11.06 112 CYS A O 1
ATOM 898 N N . HIS A 1 113 ? 37.259 22.295 32.417 1.00 12.77 113 HIS A N 1
ATOM 899 C CA . HIS A 1 113 ? 36.691 23.008 33.559 1.00 13.32 113 HIS A CA 1
ATOM 900 C C . HIS A 1 113 ? 35.322 22.345 33.761 1.00 14.22 113 HIS A C 1
ATOM 901 O O . HIS A 1 113 ? 34.285 22.858 33.336 1.00 13.15 113 HIS A O 1
ATOM 908 N N . PHE A 1 114 ? 35.344 21.183 34.405 1.00 15.82 114 PHE A N 1
ATOM 909 C CA . PHE A 1 114 ? 34.147 20.382 34.631 1.00 16.41 114 PHE A CA 1
ATOM 910 C C . PHE A 1 114 ? 33.098 21.012 35.530 1.00 17.36 114 PHE A C 1
ATOM 911 O O . PHE A 1 114 ? 31.907 20.958 35.212 1.00 16.85 114 PHE A O 1
ATOM 919 N N . GLN A 1 115 ? 33.522 21.607 36.642 1.00 17.18 115 GLN A N 1
ATOM 920 C CA . GLN A 1 115 ? 32.569 22.255 37.537 1.00 19.74 115 GLN A CA 1
ATOM 921 C C . GLN A 1 115 ? 31.862 23.370 36.780 1.00 17.78 115 GLN A C 1
ATOM 922 O O . GLN A 1 115 ? 30.639 23.487 36.832 1.00 16.70 115 GLN A O 1
ATOM 928 N N . ALA A 1 116 ? 32.642 24.183 36.072 1.00 16.20 116 ALA A N 1
ATOM 929 C CA . ALA A 1 116 ? 32.090 25.294 35.308 1.00 16.92 116 ALA A CA 1
ATOM 930 C C . ALA A 1 116 ? 31.148 24.782 34.230 1.00 16.80 116 ALA A C 1
ATOM 931 O O . ALA A 1 116 ? 30.148 25.422 33.919 1.00 17.57 116 ALA A O 1
ATOM 933 N N . PHE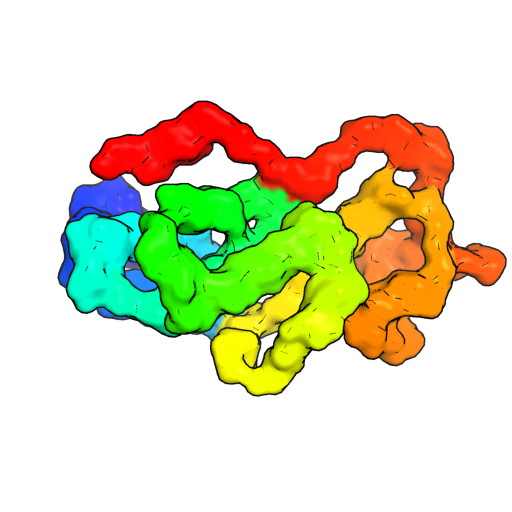 A 1 117 ? 31.473 23.627 33.659 1.00 17.07 117 PHE A N 1
ATOM 934 C CA . PHE A 1 117 ? 30.640 23.044 32.618 1.00 15.99 117 PHE A CA 1
ATOM 935 C C . PHE A 1 117 ? 29.250 22.727 33.149 1.00 16.60 117 PHE A C 1
ATOM 936 O O . PHE A 1 117 ? 28.240 23.178 32.600 1.00 15.51 117 PHE A O 1
ATOM 944 N N . TRP A 1 118 ? 29.201 21.934 34.213 1.00 17.11 118 TRP A N 1
ATOM 945 C CA . TRP A 1 118 ? 27.931 21.558 34.812 1.00 18.55 118 TRP A CA 1
ATOM 946 C C . TRP A 1 118 ? 27.139 22.779 35.271 1.00 21.08 118 TRP A C 1
ATOM 947 O O . TRP A 1 118 ? 25.914 22.815 35.148 1.00 22.31 118 TRP A O 1
ATOM 958 N N . GLN A 1 119 ? 27.834 23.784 35.793 1.00 22.25 119 GLN A N 1
ATOM 959 C CA . GLN A 1 119 ? 27.154 24.990 36.250 1.00 24.48 119 GLN A CA 1
ATOM 960 C C . GLN A 1 119 ? 26.521 25.724 35.071 1.00 25.24 119 GLN A C 1
ATOM 961 O O . GLN A 1 119 ? 25.351 26.104 35.117 1.00 26.29 119 GLN A O 1
ATOM 963 N N . ALA A 1 120 ? 27.299 25.914 34.012 1.00 25.36 120 ALA A N 1
ATOM 964 C CA . ALA A 1 120 ? 26.821 26.613 32.823 1.00 25.75 120 ALA A CA 1
ATOM 965 C C . ALA A 1 120 ? 25.794 25.807 32.036 1.00 25.92 120 ALA A C 1
ATOM 966 O O . ALA A 1 120 ? 25.034 26.363 31.244 1.00 24.29 120 ALA A O 1
ATOM 968 N N . LEU A 1 121 ? 25.777 24.497 32.255 1.00 26.23 121 LEU A N 1
ATOM 969 C CA . LEU A 1 121 ? 24.851 23.627 31.549 1.00 28.14 121 LEU A CA 1
ATOM 970 C C . LEU A 1 121 ? 23.408 23.773 32.022 1.00 30.94 121 LEU A C 1
ATOM 971 O O . LEU A 1 121 ? 23.063 23.368 33.136 1.00 31.26 121 LEU A O 1
ATOM 976 N N . ASP A 1 122 ? 22.572 24.361 31.172 1.00 31.38 122 ASP A N 1
ATOM 977 C CA . ASP A 1 122 ? 21.160 24.522 31.484 1.00 32.47 122 ASP A CA 1
ATOM 978 C C . ASP A 1 122 ? 20.578 23.114 31.398 1.00 34.07 122 ASP A C 1
ATOM 979 O O . ASP A 1 122 ? 20.113 22.686 30.342 1.00 33.75 122 ASP A O 1
ATOM 984 N N . GLU A 1 123 ? 20.630 22.397 32.515 1.00 37.28 123 GLU A N 1
ATOM 985 C CA . GLU A 1 123 ? 20.136 21.028 32.602 1.00 40.22 123 GLU A CA 1
ATOM 986 C C . GLU A 1 123 ? 18.828 20.753 31.867 1.00 40.86 123 GLU A C 1
ATOM 987 O O . GLU A 1 123 ? 18.672 19.701 31.248 1.00 40.79 123 GLU A O 1
ATOM 993 N N . ASN A 1 124 ? 17.900 21.702 31.933 1.00 40.82 124 ASN A N 1
ATOM 994 C CA . ASN A 1 124 ? 16.591 21.564 31.294 1.00 42.22 124 ASN A CA 1
ATOM 995 C C . ASN A 1 124 ? 16.574 22.068 29.847 1.00 41.23 124 ASN A C 1
ATOM 996 O O . ASN A 1 124 ? 15.509 22.333 29.279 1.00 40.38 124 ASN A O 1
ATOM 1009 N N . ASP A 1 126 ? 16.359 22.319 26.031 1.00 34.16 126 ASP A N 1
ATOM 1010 C CA . ASP A 1 126 ? 15.585 21.577 25.036 1.00 32.06 126 ASP A CA 1
ATOM 1011 C C . ASP A 1 126 ? 16.378 20.588 24.190 1.00 28.71 126 ASP A C 1
ATOM 1012 O O . ASP A 1 126 ? 16.029 19.415 24.110 1.00 26.00 126 ASP A O 1
ATOM 1017 N N . LEU A 1 127 ? 17.436 21.072 23.549 1.00 28.13 127 LEU A N 1
ATOM 1018 C CA . LEU A 1 127 ? 18.266 20.234 22.686 1.00 26.33 127 LEU A CA 1
ATOM 1019 C C . LEU A 1 127 ? 18.843 18.990 23.357 1.00 25.06 127 LEU A C 1
ATOM 1020 O O . LEU A 1 127 ? 19.105 17.990 22.691 1.00 23.99 127 LEU A O 1
ATOM 1025 N N . LEU A 1 128 ? 19.034 19.048 24.671 1.00 22.54 128 LEU A N 1
ATOM 1026 C CA . LEU A 1 128 ? 19.601 17.921 25.404 1.00 23.59 128 LEU A CA 1
ATOM 1027 C C . LEU A 1 128 ? 18.627 16.774 25.637 1.00 24.08 128 LEU A C 1
ATOM 1028 O O . LEU A 1 128 ? 19.029 15.614 25.694 1.00 24.25 128 LEU A O 1
ATOM 1033 N N . GLU A 1 129 ? 17.347 17.100 25.769 1.00 25.27 129 GLU A N 1
ATOM 1034 C CA . GLU A 1 129 ? 16.319 16.097 26.020 1.00 26.53 129 GLU A CA 1
ATOM 1035 C C . GLU A 1 129 ? 16.308 14.924 25.046 1.00 25.81 129 GLU A C 1
ATOM 1036 O O . GLU A 1 129 ? 16.151 13.776 25.460 1.00 26.97 129 GLU A O 1
ATOM 1042 N N . GLY A 1 130 ? 16.475 15.207 23.759 1.00 24.48 130 GLY A N 1
ATOM 1043 C CA . GLY A 1 130 ? 16.461 14.138 22.775 1.00 23.43 130 GLY A CA 1
ATOM 1044 C C . GLY A 1 130 ? 17.777 13.400 22.602 1.00 22.53 130 GLY A C 1
ATOM 1045 O O . GLY A 1 130 ? 17.811 12.315 22.014 1.00 22.55 130 GLY A O 1
ATOM 1046 N N . ILE A 1 131 ? 18.862 13.974 23.113 1.00 19.65 131 ILE A N 1
ATOM 1047 C CA . ILE A 1 131 ? 20.175 13.355 22.982 1.00 17.10 131 ILE A CA 1
ATOM 1048 C C . ILE A 1 131 ? 20.435 12.336 24.089 1.00 16.87 131 ILE A C 1
ATOM 1049 O O . ILE A 1 131 ? 21.060 12.640 25.108 1.00 16.41 131 ILE A O 1
ATOM 1054 N N . THR A 1 132 ? 19.953 11.118 23.862 1.00 15.66 132 THR A N 1
ATOM 1055 C CA . THR A 1 132 ? 20.082 10.020 24.812 1.00 15.72 132 THR A CA 1
ATOM 1056 C C . THR A 1 132 ? 21.508 9.778 25.296 1.00 16.25 132 THR A C 1
ATOM 1057 O O . THR A 1 132 ? 22.447 9.698 24.501 1.00 12.88 132 THR A O 1
ATOM 1061 N N . GLY A 1 133 ? 21.649 9.672 26.616 1.00 16.79 133 GLY A N 1
ATOM 1062 C CA . GLY A 1 133 ? 22.942 9.419 27.230 1.00 16.54 133 GLY A CA 1
ATOM 1063 C C . GLY A 1 133 ? 23.955 10.549 27.185 1.00 15.57 133 GLY A C 1
ATOM 1064 O O . GLY A 1 133 ? 25.111 10.342 27.550 1.00 15.43 133 GLY A O 1
ATOM 1065 N N . PHE A 1 134 ? 23.538 11.738 26.759 1.00 13.22 134 PHE A N 1
ATOM 1066 C CA . PHE A 1 134 ? 24.465 12.863 26.669 1.00 14.78 134 PHE A CA 1
ATOM 1067 C C . PHE A 1 134 ? 25.254 13.105 27.949 1.00 14.64 134 PHE A C 1
ATOM 1068 O O . PHE A 1 134 ? 26.482 13.202 27.922 1.00 14.78 134 PHE A O 1
ATOM 1076 N N . GLU A 1 135 ? 24.545 13.216 29.067 1.00 15.13 135 GLU A N 1
ATOM 1077 C CA . GLU A 1 135 ? 25.191 13.477 30.346 1.00 16.73 135 GLU A CA 1
ATOM 1078 C C . GLU A 1 135 ? 26.178 12.386 30.765 1.00 16.29 135 GLU A C 1
ATOM 1079 O O . GLU A 1 135 ? 27.263 12.693 31.264 1.00 15.30 135 GLU A O 1
ATOM 1085 N N . ASP A 1 136 ? 25.815 11.121 30.573 1.00 16.41 136 ASP A N 1
ATOM 1086 C CA . ASP A 1 136 ? 26.714 10.029 30.946 1.00 15.70 136 ASP A CA 1
ATOM 1087 C C . ASP A 1 136 ? 27.922 9.956 30.019 1.00 15.71 136 ASP A C 1
ATOM 1088 O O . ASP A 1 136 ? 29.017 9.575 30.444 1.00 15.33 136 ASP A O 1
ATOM 1093 N N . SER A 1 137 ? 27.731 10.316 28.752 1.00 14.51 137 SER A N 1
ATOM 1094 C CA . SER A 1 137 ? 28.842 10.296 27.808 1.00 14.33 137 SER A CA 1
ATOM 1095 C C . SER A 1 137 ? 29.872 11.324 28.254 1.00 13.57 137 SER A C 1
ATOM 1096 O O . SER A 1 137 ? 31.073 11.066 28.208 1.00 12.88 137 SER A O 1
ATOM 1099 N N . VAL A 1 138 ? 29.398 12.492 28.681 1.00 13.32 138 VAL A N 1
ATOM 1100 C CA . VAL A 1 138 ? 30.289 13.542 29.158 1.00 13.50 138 VAL A CA 1
ATOM 1101 C C . VAL A 1 138 ? 31.074 13.011 30.353 1.00 11.99 138 VAL A C 1
ATOM 1102 O O . VAL A 1 138 ? 32.271 13.264 30.481 1.00 13.31 138 VAL A O 1
ATOM 1106 N N . ARG A 1 139 ? 30.396 12.270 31.225 1.00 12.00 139 ARG A N 1
ATOM 1107 C CA . ARG A 1 139 ? 31.044 11.702 32.407 1.00 13.92 139 ARG A CA 1
ATOM 1108 C C . ARG A 1 139 ? 32.152 10.721 32.041 1.00 12.28 139 ARG A C 1
ATOM 1109 O O . ARG A 1 139 ? 33.164 10.628 32.732 1.00 13.41 139 ARG A O 1
ATOM 1117 N N . LYS A 1 140 ? 31.966 9.985 30.953 1.00 14.09 140 LYS A N 1
ATOM 1118 C CA . LYS A 1 140 ? 32.988 9.040 30.532 1.00 16.48 140 LYS A CA 1
ATOM 1119 C C . LYS A 1 140 ? 34.254 9.804 30.167 1.00 16.77 140 LYS A C 1
ATOM 1120 O O . LYS A 1 140 ? 35.363 9.372 30.485 1.00 17.59 140 LYS A O 1
ATOM 1126 N N . PHE A 1 141 ? 34.089 10.945 29.506 1.00 15.17 141 PHE A N 1
ATOM 1127 C CA . PHE A 1 141 ? 35.243 11.750 29.128 1.00 13.76 141 PHE A CA 1
ATOM 1128 C C . PHE A 1 141 ? 35.919 12.262 30.394 1.00 13.42 141 PHE A C 1
ATOM 1129 O O . PHE A 1 141 ? 37.138 12.212 30.515 1.00 12.10 141 PHE A O 1
ATOM 1137 N N . ILE A 1 142 ? 35.119 12.741 31.342 1.00 14.17 142 ILE A N 1
ATOM 1138 C CA . ILE A 1 142 ? 35.657 13.249 32.597 1.00 13.99 142 ILE A CA 1
ATOM 1139 C C . ILE A 1 142 ? 36.444 12.167 33.337 1.00 13.51 142 ILE A C 1
ATOM 1140 O O . ILE A 1 142 ? 37.512 12.436 33.884 1.00 12.62 142 ILE A O 1
ATOM 1145 N N . CYS A 1 143 ? 35.922 10.946 33.356 1.00 12.96 143 CYS A N 1
ATOM 1146 C CA . CYS A 1 143 ? 36.617 9.855 34.030 1.00 11.25 143 CYS A CA 1
ATOM 1147 C C . CYS A 1 143 ? 37.889 9.502 33.264 1.00 12.11 143 CYS A C 1
ATOM 1148 O O . CYS A 1 143 ? 38.858 9.019 33.845 1.00 12.10 143 CYS A O 1
ATOM 1151 N N . HIS A 1 144 ? 37.880 9.736 31.954 1.00 14.15 144 HIS A N 1
ATOM 1152 C CA . HIS A 1 144 ? 39.058 9.476 31.129 1.00 14.10 144 HIS A CA 1
ATOM 1153 C C . HIS A 1 144 ? 40.148 10.442 31.576 1.00 13.84 144 HIS A C 1
ATOM 1154 O O . HIS A 1 144 ? 41.306 10.053 31.752 1.00 12.43 144 HIS A O 1
ATOM 1161 N N . VAL A 1 145 ? 39.766 11.705 31.756 1.00 12.30 145 VAL A N 1
ATOM 1162 C CA . VAL A 1 145 ? 40.706 12.737 32.183 1.00 11.97 145 VAL A CA 1
ATOM 1163 C C . VAL A 1 145 ? 41.174 12.479 33.611 1.00 11.97 145 VAL A C 1
ATOM 1164 O O . VAL A 1 145 ? 42.363 12.604 33.920 1.00 13.05 145 VAL A O 1
ATOM 1168 N N . VAL A 1 146 ? 40.239 12.116 34.483 1.00 11.15 146 VAL A N 1
ATOM 1169 C CA . VAL A 1 146 ? 40.574 11.839 35.874 1.00 12.62 146 VAL A CA 1
ATOM 1170 C C . VAL A 1 146 ? 41.569 10.683 35.991 1.00 12.26 146 VAL A C 1
ATOM 1171 O O . VAL A 1 146 ? 42.515 10.745 36.776 1.00 12.23 146 VAL A O 1
ATOM 1175 N N . GLY A 1 147 ? 41.350 9.633 35.207 1.00 13.43 147 GLY A N 1
ATOM 1176 C CA . GLY A 1 147 ? 42.238 8.482 35.254 1.00 15.39 147 GLY A CA 1
ATOM 1177 C C . GLY A 1 147 ? 43.658 8.823 34.842 1.00 16.35 147 GLY A C 1
ATOM 1178 O O . GLY A 1 147 ? 44.602 8.111 35.186 1.00 15.73 147 GLY A O 1
ATOM 1179 N N . ILE A 1 148 ? 43.802 9.927 34.113 1.00 16.66 148 ILE A N 1
ATOM 1180 C CA . ILE A 1 148 ? 45.097 10.392 33.617 1.00 19.38 148 ILE A CA 1
ATOM 1181 C C . ILE A 1 148 ? 45.764 11.452 34.496 1.00 19.96 148 ILE A C 1
ATOM 1182 O O . ILE A 1 148 ? 46.989 11.507 34.596 1.00 21.67 148 ILE A O 1
ATOM 1187 N N . THR A 1 149 ? 44.954 12.283 35.138 1.00 19.95 149 THR A N 1
ATOM 1188 C CA . THR A 1 149 ? 45.477 13.383 35.932 1.00 20.07 149 THR A CA 1
ATOM 1189 C C . THR A 1 149 ? 45.482 13.269 37.453 1.00 21.63 149 THR A C 1
ATOM 1190 O O . THR A 1 149 ? 45.991 14.159 38.130 1.00 21.97 149 THR A O 1
ATOM 1194 N N . TYR A 1 150 ? 44.917 12.196 38.000 1.00 21.08 150 TYR A N 1
ATOM 1195 C CA . TYR A 1 150 ? 44.910 12.028 39.452 1.00 19.68 150 TYR A CA 1
ATOM 1196 C C . TYR A 1 150 ? 45.492 10.693 39.878 1.00 20.36 150 TYR A C 1
ATOM 1197 O O . TYR A 1 150 ? 45.408 9.701 39.156 1.00 19.45 150 TYR A O 1
ATOM 1206 N N . GLN A 1 151 ? 46.087 10.685 41.064 1.00 21.08 151 GLN A N 1
ATOM 1207 C CA . GLN A 1 151 ? 46.638 9.473 41.646 1.00 22.88 151 GLN A CA 1
ATOM 1208 C C . GLN A 1 151 ? 45.581 9.077 42.672 1.00 22.15 151 GLN A C 1
ATOM 1209 O O . GLN A 1 151 ? 45.151 7.927 42.735 1.00 20.41 151 GLN A O 1
ATOM 1215 N N . HIS A 1 152 ? 45.160 10.071 43.450 1.00 22.48 152 HIS A N 1
ATOM 1216 C CA . HIS A 1 152 ? 44.134 9.937 44.484 1.00 24.99 152 HIS A CA 1
ATOM 1217 C C . HIS A 1 152 ? 43.217 11.147 44.321 1.00 23.86 152 HIS A C 1
ATOM 1218 O O . HIS A 1 152 ? 43.662 12.200 43.865 1.00 23.02 152 HIS A O 1
ATOM 1225 N N . ILE A 1 153 ? 41.948 11.008 44.693 1.00 22.12 153 ILE A N 1
ATOM 1226 C CA . ILE A 1 153 ? 41.021 12.130 44.585 1.00 21.60 153 ILE A CA 1
ATOM 1227 C C . ILE A 1 153 ? 39.904 12.055 45.625 1.00 21.74 153 ILE A C 1
ATOM 1228 O O . ILE A 1 153 ? 39.362 10.982 45.892 1.00 20.20 153 ILE A O 1
ATOM 1233 N N . ASP A 1 154 ? 39.579 13.202 46.215 1.00 20.67 154 ASP A N 1
ATOM 1234 C CA . ASP A 1 154 ? 38.528 13.284 47.223 1.00 22.78 154 ASP A CA 1
ATOM 1235 C C . ASP A 1 154 ? 37.214 12.766 46.645 1.00 20.95 154 ASP A C 1
ATOM 1236 O O . ASP A 1 154 ? 36.858 13.075 45.509 1.00 18.47 154 ASP A O 1
ATOM 1241 N N . ARG A 1 155 ? 36.504 11.973 47.438 1.00 19.69 155 ARG A N 1
ATOM 1242 C CA . ARG A 1 155 ? 35.233 11.388 47.033 1.00 20.10 155 ARG A CA 1
ATOM 1243 C C . ARG A 1 155 ? 34.225 12.483 46.684 1.00 20.01 155 ARG A C 1
ATOM 1244 O O . ARG A 1 155 ? 33.509 12.385 45.690 1.00 19.01 155 ARG A O 1
ATOM 1252 N N . TRP A 1 156 ? 34.184 13.527 47.505 1.00 19.66 156 TRP A N 1
ATOM 1253 C CA . TRP A 1 156 ? 33.265 14.641 47.299 1.00 21.22 156 TRP A CA 1
ATOM 1254 C C . TRP A 1 156 ? 33.600 15.387 46.007 1.00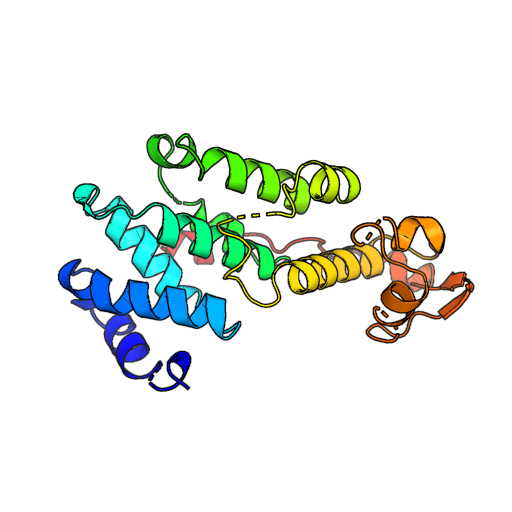 19.16 156 TRP A C 1
ATOM 1255 O O . TRP A 1 156 ? 32.708 15.779 45.257 1.00 15.51 156 TRP A O 1
ATOM 1266 N N . LEU A 1 157 ? 34.892 15.565 45.749 1.00 18.75 157 LEU A N 1
ATOM 1267 C CA . LEU A 1 157 ? 35.346 16.268 44.554 1.00 18.69 157 LEU A CA 1
ATOM 1268 C C . LEU A 1 157 ? 34.975 15.541 43.266 1.00 16.75 157 LEU A C 1
ATOM 1269 O O . LEU A 1 157 ? 34.540 16.165 42.302 1.00 17.30 157 LEU A O 1
ATOM 1274 N N . LEU A 1 158 ? 35.157 14.226 43.244 1.00 16.13 158 LEU A N 1
ATOM 1275 C CA . LEU A 1 158 ? 34.826 13.450 42.059 1.00 15.26 158 LEU A CA 1
ATOM 1276 C C . LEU A 1 158 ? 33.336 13.563 41.730 1.00 15.65 158 LEU A C 1
ATOM 1277 O O . LEU A 1 158 ? 32.965 13.728 40.568 1.00 13.84 158 LEU A O 1
ATOM 1282 N N . ALA A 1 159 ? 32.486 13.485 42.751 1.00 14.71 159 ALA A N 1
ATOM 1283 C CA . ALA A 1 159 ? 31.040 13.584 42.555 1.00 15.84 159 ALA A CA 1
ATOM 1284 C C . ALA A 1 159 ? 30.660 14.954 41.990 1.00 17.80 159 ALA A C 1
ATOM 1285 O O . ALA A 1 159 ? 29.742 15.070 41.177 1.00 15.17 159 ALA A O 1
ATOM 1287 N N . GLU A 1 160 ? 31.370 15.988 42.430 1.00 20.71 160 GLU A N 1
ATOM 1288 C CA . GLU A 1 160 ? 31.123 17.347 41.956 1.00 23.26 160 GLU A CA 1
ATOM 1289 C C . GLU A 1 160 ? 31.466 17.422 40.471 1.00 22.32 160 GLU A C 1
ATOM 1290 O O . GLU A 1 160 ? 30.670 17.883 39.653 1.00 21.19 160 GLU A O 1
ATOM 1304 N N . LEU A 1 162 ? 31.588 15.149 38.358 1.00 17.47 162 LEU A N 1
ATOM 1305 C CA . LEU A 1 162 ? 30.731 14.308 37.538 1.00 17.01 162 LEU A CA 1
ATOM 1306 C C . LEU A 1 162 ? 29.311 14.861 37.445 1.00 17.14 162 LEU A C 1
ATOM 1307 O O . LEU A 1 162 ? 28.421 14.219 36.889 1.00 17.56 162 LEU A O 1
ATOM 1312 N N . GLY A 1 163 ? 29.106 16.058 37.987 1.00 17.85 163 GLY A N 1
ATOM 1313 C CA . GLY A 1 163 ? 27.795 16.678 37.922 1.00 18.52 163 GLY A CA 1
ATOM 1314 C C . GLY A 1 163 ? 26.989 16.626 39.205 1.00 19.49 163 GLY A C 1
ATOM 1315 O O . GLY A 1 163 ? 25.773 16.467 39.161 1.00 20.73 163 GLY A O 1
ATOM 1316 N N . ASP A 1 164 ? 27.658 16.754 40.347 1.00 18.40 164 ASP A N 1
ATOM 1317 C CA . ASP A 1 164 ? 26.978 16.728 41.638 1.00 20.20 164 ASP A CA 1
ATOM 1318 C C . ASP A 1 164 ? 26.127 15.466 41.813 1.00 19.45 164 ASP A C 1
ATOM 1319 O O . ASP A 1 164 ? 24.903 15.531 41.925 1.00 20.06 164 ASP A O 1
ATOM 1324 N N . LEU A 1 165 ? 26.789 14.317 41.843 1.00 17.41 165 LEU A N 1
ATOM 1325 C CA . LEU A 1 165 ? 26.105 13.039 41.986 1.00 16.38 165 LEU A CA 1
ATOM 1326 C C . LEU A 1 165 ? 25.867 12.668 43.443 1.00 15.73 165 LEU A C 1
ATOM 1327 O O . LEU A 1 165 ? 26.566 13.147 44.332 1.00 14.75 165 LEU A O 1
ATOM 1332 N N . SER A 1 166 ? 24.874 11.814 43.680 1.00 15.12 166 SER A N 1
ATOM 1333 C CA . SER A 1 166 ? 24.590 11.340 45.028 1.00 13.46 166 SER A CA 1
ATOM 1334 C C . SER A 1 166 ? 25.686 10.320 45.256 1.00 13.64 166 SER A C 1
ATOM 1335 O O . SER A 1 166 ? 26.379 9.943 44.306 1.00 11.85 166 SER A O 1
ATOM 1338 N N . ASP A 1 167 ? 25.855 9.858 46.490 1.00 13.23 167 ASP A N 1
ATOM 1339 C CA . ASP A 1 167 ? 26.897 8.874 46.738 1.00 15.59 167 ASP A CA 1
ATOM 1340 C C . ASP A 1 167 ? 26.606 7.606 45.948 1.00 16.19 167 ASP A C 1
ATOM 1341 O O . ASP A 1 167 ? 27.521 6.946 45.453 1.00 16.49 167 ASP A O 1
ATOM 1346 N N . SER A 1 168 ? 25.324 7.279 45.819 1.00 16.42 168 SER A N 1
ATOM 1347 C CA . SER A 1 168 ? 24.910 6.090 45.086 1.00 16.65 168 SER A CA 1
ATOM 1348 C C . SER A 1 168 ? 25.281 6.177 43.607 1.00 15.97 168 SER A C 1
ATOM 1349 O O . SER A 1 168 ? 25.748 5.198 43.021 1.00 14.81 168 SER A O 1
ATOM 1352 N N . GLN A 1 169 ? 25.081 7.349 43.003 1.00 13.67 169 GLN A N 1
ATOM 1353 C CA . GLN A 1 169 ? 25.402 7.519 41.590 1.00 13.14 169 GLN A CA 1
ATOM 1354 C C . GLN A 1 169 ? 26.908 7.497 41.378 1.00 13.05 169 GLN A C 1
ATOM 1355 O O . GLN A 1 169 ? 27.397 6.917 40.406 1.00 12.34 169 GLN A O 1
ATOM 1361 N N . LEU A 1 170 ? 27.639 8.118 42.299 1.00 13.78 170 LEU A N 1
ATOM 1362 C CA . LEU A 1 170 ? 29.096 8.149 42.231 1.00 15.08 170 LEU A CA 1
ATOM 1363 C C . LEU A 1 170 ? 29.624 6.718 42.201 1.00 16.73 170 LEU A C 1
ATOM 1364 O O . LEU A 1 170 ? 30.526 6.395 41.434 1.00 16.84 170 LEU A O 1
ATOM 1369 N N . LYS A 1 171 ? 29.047 5.871 43.051 1.00 17.47 171 LYS A N 1
ATOM 1370 C CA . LYS A 1 171 ? 29.433 4.467 43.153 1.00 18.57 171 LYS A CA 1
ATOM 1371 C C . LYS A 1 171 ? 29.355 3.766 41.807 1.00 16.68 171 LYS A C 1
ATOM 1372 O O . LYS A 1 171 ? 30.152 2.874 41.518 1.00 16.45 171 LYS A O 1
ATOM 1378 N N . VAL A 1 172 ? 28.383 4.162 40.992 1.00 15.99 172 VAL A N 1
ATOM 1379 C CA . VAL A 1 172 ? 28.220 3.571 39.671 1.00 16.12 172 VAL A CA 1
ATOM 1380 C C . VAL A 1 172 ? 29.464 3.831 38.819 1.00 15.69 172 VAL A C 1
ATOM 1381 O O . VAL A 1 172 ? 29.975 2.922 38.160 1.00 13.69 172 VAL A O 1
ATOM 1385 N N . TRP A 1 173 ? 29.955 5.068 38.836 1.00 13.86 173 TRP A N 1
ATOM 1386 C CA . TRP A 1 173 ? 31.129 5.403 38.040 1.00 15.05 173 TRP A CA 1
ATOM 1387 C C . TRP A 1 173 ? 32.428 4.847 38.595 1.00 14.88 173 TRP A C 1
ATOM 1388 O O . TRP A 1 173 ? 33.324 4.489 37.837 1.00 15.65 173 TRP A O 1
ATOM 1407 N N . SER A 1 175 ? 32.665 2.080 40.153 1.00 18.80 175 SER A N 1
ATOM 1408 C CA . SER A 1 175 ? 32.552 0.673 39.799 1.00 23.46 175 SER A CA 1
ATOM 1409 C C . SER A 1 175 ? 32.906 0.453 38.333 1.00 23.59 175 SER A C 1
ATOM 1410 O O . SER A 1 175 ? 33.578 -0.515 37.985 1.00 22.99 175 SER A O 1
ATOM 1413 N N . LYS A 1 176 ? 32.463 1.366 37.478 1.00 24.33 176 LYS A N 1
ATOM 1414 C CA . LYS A 1 176 ? 32.728 1.251 36.050 1.00 26.01 176 LYS A CA 1
ATOM 1415 C C . LYS A 1 176 ? 34.213 1.277 35.682 1.00 25.53 176 LYS A C 1
ATOM 1416 O O . LYS A 1 176 ? 34.629 0.589 34.751 1.00 25.95 176 LYS A O 1
ATOM 1422 N N . TYR A 1 177 ? 35.015 2.061 36.397 1.00 24.50 177 TYR A N 1
ATOM 1423 C CA . TYR A 1 177 ? 36.442 2.138 36.087 1.00 25.21 177 TYR A CA 1
ATOM 1424 C C . TYR A 1 177 ? 37.344 1.431 37.098 1.00 25.27 177 TYR A C 1
ATOM 1425 O O . TYR A 1 177 ? 38.568 1.568 37.057 1.00 25.36 177 TYR A O 1
ATOM 1434 N N . GLY A 1 178 ? 36.736 0.668 37.998 1.00 24.77 178 GLY A N 1
ATOM 1435 C CA . GLY A 1 178 ? 37.504 -0.060 38.990 1.00 25.13 178 GLY A CA 1
ATOM 1436 C C . GLY A 1 178 ? 38.193 0.776 40.055 1.00 25.06 178 GLY A C 1
ATOM 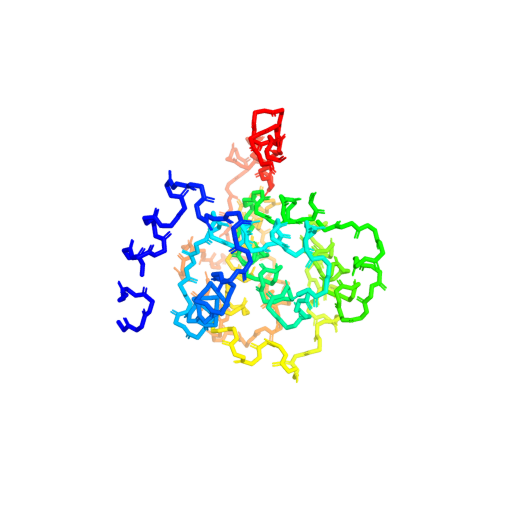1437 O O . GLY A 1 178 ? 39.251 0.389 40.548 1.00 24.04 178 GLY A O 1
ATOM 1438 N N . TRP A 1 179 ? 37.610 1.918 40.414 1.00 25.19 179 TRP A N 1
ATOM 1439 C CA . TRP A 1 179 ? 38.199 2.768 41.447 1.00 24.25 179 TRP A CA 1
ATOM 1440 C C . TRP A 1 179 ? 37.611 2.397 42.806 1.00 26.12 179 TRP A C 1
ATOM 1441 O O . TRP A 1 179 ? 36.417 2.109 42.912 1.00 26.07 179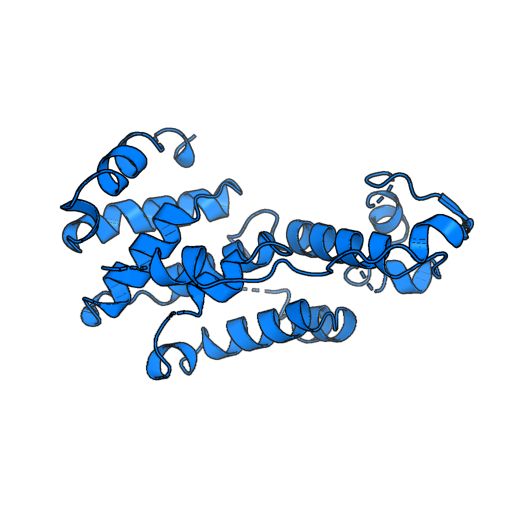 TRP A O 1
ATOM 1452 N N . SER A 1 180 ? 38.443 2.405 43.843 1.00 27.73 180 SER A N 1
ATOM 1453 C CA . SER A 1 180 ? 37.977 2.063 45.184 1.00 30.72 180 SER A CA 1
ATOM 1454 C C . SER A 1 180 ? 38.503 3.032 46.237 1.00 31.94 180 SER A C 1
ATOM 1455 O O . SER A 1 180 ? 39.618 3.547 46.123 1.00 30.30 180 SER A O 1
ATOM 1458 N N . ALA A 1 181 ? 37.697 3.264 47.268 1.00 33.63 181 ALA A N 1
ATOM 1459 C CA . ALA A 1 181 ? 38.072 4.162 48.350 1.00 36.28 181 ALA A CA 1
ATOM 1460 C C . ALA A 1 181 ? 39.118 3.508 49.247 1.00 39.26 181 ALA A C 1
ATOM 1461 O O . ALA A 1 181 ? 39.038 2.315 49.544 1.00 40.02 181 ALA A O 1
ATOM 1463 N N . ASP A 1 182 ? 40.103 4.292 49.670 1.00 42.00 182 ASP A N 1
ATOM 1464 C CA . ASP A 1 182 ? 41.159 3.787 50.540 1.00 45.01 182 ASP A CA 1
ATOM 1465 C C . ASP A 1 182 ? 41.035 4.436 51.915 1.00 47.10 182 ASP A C 1
ATOM 1466 O O . ASP A 1 182 ? 40.468 3.849 52.835 1.00 47.83 182 ASP A O 1
ATOM 1468 N N . GLU A 1 183 ? 41.557 5.653 52.046 1.00 49.00 183 GLU A N 1
ATOM 1469 C CA . GLU A 1 183 ? 41.502 6.378 53.312 1.00 49.90 183 GLU A CA 1
ATOM 1470 C C . GLU A 1 183 ? 40.596 7.600 53.215 1.00 50.89 183 GLU A C 1
ATOM 1471 O O . GLU A 1 183 ? 39.375 7.479 53.093 1.00 52.28 183 GLU A O 1
ATOM 1473 N N . GLN A 1 186 ? 40.173 8.675 50.612 1.00 34.17 186 GLN A N 1
ATOM 1474 C CA . GLN A 1 186 ? 40.229 9.089 49.217 1.00 32.75 186 GLN A CA 1
ATOM 1475 C C . GLN A 1 186 ? 40.067 7.906 48.271 1.00 31.37 186 GLN A C 1
ATOM 1476 O O . GLN A 1 186 ? 40.262 6.754 48.656 1.00 30.88 186 GLN A O 1
ATOM 1482 N N . ILE A 1 187 ? 39.715 8.208 47.026 1.00 29.03 187 ILE A N 1
ATOM 1483 C CA . ILE A 1 187 ? 39.521 7.187 46.005 1.00 27.45 187 ILE A CA 1
ATOM 1484 C C . ILE A 1 187 ? 40.825 6.918 45.264 1.00 26.06 187 ILE A C 1
ATOM 1485 O O . ILE A 1 187 ? 41.437 7.836 44.719 1.00 24.86 187 ILE A O 1
ATOM 1490 N N . PHE A 1 188 ? 41.256 5.661 45.247 1.00 24.49 188 PHE A N 1
ATOM 1491 C CA . PHE A 1 188 ? 42.480 5.312 44.547 1.00 25.04 188 PHE A CA 1
ATOM 1492 C C . PHE A 1 188 ? 42.203 5.316 43.055 1.00 25.54 188 PHE A C 1
ATOM 1493 O O . PHE A 1 188 ? 41.299 4.624 42.581 1.00 24.34 188 PHE A O 1
ATOM 1501 N N . ILE A 1 189 ? 42.985 6.098 42.319 1.00 25.05 189 ILE A N 1
ATOM 1502 C CA . ILE A 1 189 ? 42.824 6.197 40.876 1.00 25.05 189 ILE A CA 1
ATOM 1503 C C . ILE A 1 189 ? 44.023 5.578 40.168 1.00 26.93 189 ILE A C 1
ATOM 1504 O O . ILE A 1 189 ? 43.886 4.641 39.382 1.00 26.66 189 ILE A O 1
ATOM 1509 N N . CYS A 1 190 ? 45.203 6.105 40.467 1.00 27.57 190 CYS A N 1
ATOM 1510 C CA . CYS A 1 190 ? 46.421 5.642 39.824 1.00 31.25 190 CYS A CA 1
ATOM 1511 C C . CYS A 1 190 ? 47.631 5.698 40.754 1.00 29.57 190 CYS A C 1
ATOM 1512 O O . CYS A 1 190 ? 47.694 6.529 41.656 1.00 29.47 190 CYS A O 1
ATOM 1515 N N . SER A 1 191 ? 48.588 4.804 40.532 1.00 29.34 191 SER A N 1
ATOM 1516 C CA . SER A 1 191 ? 49.805 4.786 41.333 1.00 30.72 191 SER A CA 1
ATOM 1517 C C . SER A 1 191 ? 50.663 5.923 40.789 1.00 31.72 191 SER A C 1
ATOM 1518 O O . SER A 1 191 ? 50.438 6.387 39.669 1.00 30.59 191 SER A O 1
ATOM 1521 N N . GLN A 1 192 ? 51.639 6.382 41.563 1.00 33.25 192 GLN A N 1
ATOM 1522 C CA . GLN A 1 192 ? 52.482 7.473 41.089 1.00 35.70 192 GLN A CA 1
ATOM 1523 C C . GLN A 1 192 ? 53.361 7.093 39.900 1.00 35.21 192 GLN A C 1
ATOM 1524 O O . GLN A 1 192 ? 53.495 7.870 38.954 1.00 33.59 192 GLN A O 1
ATOM 1530 N N . GLU A 1 193 ? 53.957 5.905 39.944 1.00 35.81 193 GLU A N 1
ATOM 1531 C CA . GLU A 1 193 ? 54.829 5.462 38.858 1.00 37.80 193 GLU A CA 1
ATOM 1532 C C . GLU A 1 193 ? 54.060 5.323 37.548 1.00 36.52 193 GLU A C 1
ATOM 1533 O O . GLU A 1 193 ? 54.635 5.424 36.467 1.00 37.58 193 GLU A O 1
ATOM 1539 N N . GLU A 1 194 ? 52.756 5.094 37.651 1.00 35.96 194 GLU A N 1
ATOM 1540 C CA . GLU A 1 194 ? 51.911 4.947 36.470 1.00 35.47 194 GLU A CA 1
ATOM 1541 C C . GLU A 1 194 ? 51.450 6.319 35.985 1.00 33.42 194 GLU A C 1
ATOM 1542 O O . GLU A 1 194 ? 51.342 6.562 34.784 1.00 32.56 194 GLU A O 1
ATOM 1548 N N . SER A 1 195 ? 51.204 7.218 36.932 1.00 31.46 195 SER A N 1
ATOM 1549 C CA . SER A 1 195 ? 50.738 8.562 36.622 1.00 30.52 195 SER A CA 1
ATOM 1550 C C . SER A 1 195 ? 51.754 9.468 35.927 1.00 28.75 195 SER A C 1
ATOM 1551 O O . SER A 1 195 ? 51.366 10.384 35.200 1.00 28.25 195 SER A O 1
ATOM 1554 N N . ILE A 1 196 ? 53.044 9.224 36.140 1.00 26.66 196 ILE A N 1
ATOM 1555 C CA . ILE A 1 196 ? 54.076 10.055 35.518 1.00 27.22 196 ILE A CA 1
ATOM 1556 C C . ILE A 1 196 ? 54.192 9.843 34.010 1.00 25.96 196 ILE A C 1
ATOM 1557 O O . ILE A 1 196 ? 54.807 10.648 33.311 1.00 24.60 196 ILE A O 1
ATOM 1562 N N . LYS A 1 197 ? 53.613 8.757 33.509 1.00 25.72 197 LYS A N 1
ATOM 1563 C CA . LYS A 1 197 ? 53.660 8.486 32.078 1.00 26.48 197 LYS A CA 1
ATOM 1564 C C . LYS A 1 197 ? 52.838 9.543 31.348 1.00 25.38 197 LYS A C 1
ATOM 1565 O O . LYS A 1 197 ? 51.714 9.851 31.746 1.00 24.94 197 LYS A O 1
ATOM 1571 N N . PRO A 1 198 ? 53.392 10.119 30.274 1.00 24.38 198 PRO A N 1
ATOM 1572 C CA . PRO A 1 198 ? 52.658 11.139 29.526 1.00 25.19 198 PRO A CA 1
ATOM 1573 C C . PRO A 1 198 ? 51.548 10.525 28.675 1.00 26.40 198 PRO A C 1
ATOM 1574 O O . PRO A 1 198 ? 51.807 9.683 27.814 1.00 27.07 198 PRO A O 1
ATOM 1578 N N . LYS A 1 199 ? 50.313 10.939 28.943 1.00 25.41 199 LYS A N 1
ATOM 1579 C CA . LYS A 1 199 ? 49.145 10.465 28.205 1.00 25.92 199 LYS A CA 1
ATOM 1580 C C . LYS A 1 199 ? 48.349 11.700 27.792 1.00 25.06 199 LYS A C 1
ATOM 1581 O O . LYS A 1 199 ? 48.002 12.527 28.635 1.00 24.36 199 LYS A O 1
ATOM 1587 N N . ASN A 1 200 ? 48.071 11.834 26.500 1.00 23.42 200 ASN A N 1
ATOM 1588 C CA . ASN A 1 200 ? 47.324 12.988 26.013 1.00 24.28 200 ASN A CA 1
ATOM 1589 C C . ASN A 1 200 ? 45.896 12.976 26.548 1.00 21.37 200 ASN A C 1
ATOM 1590 O O . ASN A 1 200 ? 45.234 11.940 26.549 1.00 19.86 200 ASN A O 1
ATOM 1595 N N . ILE A 1 201 ? 45.435 14.134 27.009 1.00 20.71 201 ILE A N 1
ATOM 1596 C CA . ILE A 1 201 ? 44.089 14.278 27.549 1.00 20.71 201 ILE A CA 1
ATOM 1597 C C . ILE A 1 201 ? 43.068 14.256 26.413 1.00 20.55 201 ILE A C 1
ATOM 1598 O O . ILE A 1 201 ? 41.990 13.684 26.548 1.00 17.84 201 ILE A O 1
ATOM 1603 N N . VAL A 1 202 ? 43.415 14.891 25.296 1.00 20.77 202 VAL A N 1
ATOM 1604 C CA . VAL A 1 202 ? 42.543 14.921 24.130 1.00 22.57 202 VAL A CA 1
ATOM 1605 C C . VAL A 1 202 ? 43.395 14.585 22.912 1.00 22.30 202 VAL A C 1
ATOM 1606 O O . VAL A 1 202 ? 44.603 14.831 22.909 1.00 22.86 202 VAL A O 1
ATOM 1610 N N . GLU A 1 203 ? 42.777 14.004 21.891 1.00 20.94 203 GLU A N 1
ATOM 1611 C CA . GLU A 1 203 ? 43.499 13.643 20.676 1.00 22.13 203 GLU A CA 1
ATOM 1612 C C . GLU A 1 203 ? 43.804 14.916 19.898 1.00 21.47 203 GLU A C 1
ATOM 1613 O O . GLU A 1 203 ? 43.096 15.916 20.024 1.00 20.57 203 GLU A O 1
ATOM 1619 N N . LYS A 1 204 ? 44.852 14.875 19.085 1.00 21.79 204 LYS A N 1
ATOM 1620 C CA . LYS A 1 204 ? 45.243 16.047 18.305 1.00 22.75 204 LYS A CA 1
ATOM 1621 C C . LYS A 1 204 ? 44.898 15.905 16.831 1.00 19.51 204 LYS A C 1
ATOM 1622 O O . LYS A 1 204 ? 44.998 14.820 16.268 1.00 17.61 204 LYS A O 1
ATOM 1628 N N . ILE A 1 205 ? 44.481 16.999 16.204 1.00 18.88 205 ILE A N 1
ATOM 1629 C CA . ILE A 1 205 ? 44.195 16.943 14.780 1.00 18.70 205 ILE A CA 1
ATOM 1630 C C . ILE A 1 205 ? 45.540 17.089 14.085 1.00 18.03 205 ILE A C 1
ATOM 1631 O O . ILE A 1 205 ? 46.544 17.437 14.718 1.00 15.56 205 ILE A O 1
ATOM 1636 N N . ASP A 1 206 ? 45.567 16.806 12.791 1.00 16.94 206 ASP A N 1
ATOM 1637 C CA . ASP A 1 206 ? 46.795 16.927 12.023 1.00 17.77 206 ASP A CA 1
ATOM 1638 C C . ASP A 1 206 ? 46.451 17.170 10.560 1.00 17.48 206 ASP A C 1
ATOM 1639 O O . ASP A 1 206 ? 45.277 17.138 10.175 1.00 15.18 206 ASP A O 1
ATOM 1644 N N . PHE A 1 207 ? 47.479 17.418 9.756 1.00 16.19 207 PHE A N 1
ATOM 1645 C CA . PHE A 1 207 ? 47.311 17.691 8.337 1.00 17.66 207 PHE A CA 1
ATOM 1646 C C . PHE A 1 207 ? 46.472 16.651 7.606 1.00 17.89 207 PHE A C 1
ATOM 1647 O O . PHE A 1 207 ? 45.597 16.997 6.818 1.00 17.19 207 PHE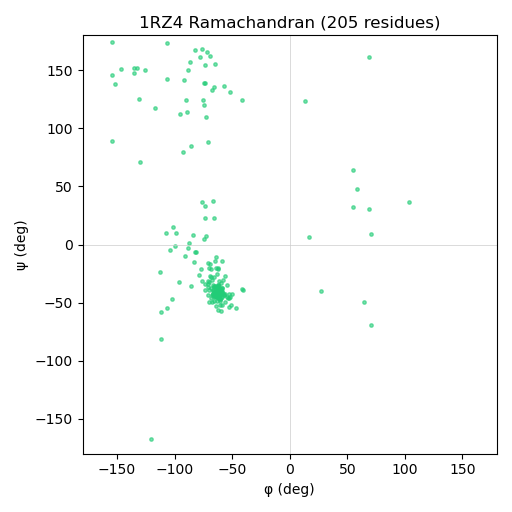 A O 1
ATOM 1655 N N . ASP A 1 208 ? 46.752 15.379 7.866 1.00 19.29 208 ASP A N 1
ATOM 1656 C CA . ASP A 1 208 ? 46.041 14.284 7.219 1.00 21.09 208 ASP A CA 1
ATOM 1657 C C . ASP A 1 208 ? 44.538 14.309 7.501 1.00 21.94 208 ASP A C 1
ATOM 1658 O O . ASP A 1 208 ? 43.727 14.363 6.576 1.00 20.89 208 ASP A O 1
ATOM 1663 N N . SER A 1 209 ? 44.163 14.283 8.773 1.00 21.46 209 SER A N 1
ATOM 1664 C CA . SER A 1 209 ? 42.749 14.292 9.124 1.00 21.82 209 SER A CA 1
ATOM 1665 C C . SER A 1 209 ? 42.045 15.557 8.633 1.00 21.66 209 SER A C 1
ATOM 1666 O O . SER A 1 209 ? 40.931 15.491 8.114 1.00 21.61 209 SER A O 1
ATOM 1669 N N . VAL A 1 210 ? 42.689 16.710 8.789 1.00 19.48 210 VAL A N 1
ATOM 1670 C CA . VAL A 1 210 ? 42.078 17.959 8.355 1.00 18.19 210 VAL A CA 1
ATOM 1671 C C . VAL A 1 210 ? 41.984 18.085 6.833 1.00 20.18 210 VAL A C 1
ATOM 1672 O O . VAL A 1 210 ? 40.920 18.410 6.300 1.00 20.14 210 VAL A O 1
ATOM 1676 N N . SER A 1 211 ? 43.085 17.834 6.130 1.00 20.69 211 SER A N 1
ATOM 1677 C CA . SER A 1 211 ? 43.069 17.943 4.670 1.00 24.93 211 SER A CA 1
ATOM 1678 C C . SER A 1 211 ? 42.014 17.001 4.093 1.00 26.24 211 SER A C 1
ATOM 1679 O O . SER A 1 211 ? 41.419 17.277 3.052 1.00 26.64 211 SER A O 1
ATOM 1682 N N . SER A 1 212 ? 41.779 15.894 4.788 1.00 28.12 212 SER A N 1
ATOM 1683 C CA . SER A 1 212 ? 40.785 14.921 4.366 1.00 30.86 212 SER A CA 1
ATOM 1684 C C . SER A 1 212 ? 39.393 15.553 4.266 1.00 32.71 212 SER A C 1
ATOM 1685 O O . SER A 1 212 ? 38.725 15.440 3.238 1.00 32.83 212 SER A O 1
ATOM 1688 N N . ILE A 1 213 ? 38.962 16.221 5.333 1.00 33.60 213 ILE A N 1
ATOM 1689 C CA . ILE A 1 213 ? 37.642 16.850 5.352 1.00 35.55 213 ILE A CA 1
ATOM 1690 C C . ILE A 1 213 ? 37.589 18.143 4.542 1.00 37.89 213 ILE A C 1
ATOM 1691 O O . ILE A 1 213 ? 36.520 18.560 4.097 1.00 37.43 213 ILE A O 1
ATOM 1704 N N . ALA A 1 215 ? 39.244 18.588 1.687 1.00 48.22 215 ALA A N 1
ATOM 1705 C CA . ALA A 1 215 ? 39.338 18.224 0.276 1.00 50.62 215 ALA A CA 1
ATOM 1706 C C . ALA A 1 215 ? 38.190 18.798 -0.552 1.00 52.02 215 ALA A C 1
ATOM 1707 O O . ALA A 1 215 ? 38.395 19.692 -1.375 1.00 53.15 215 ALA A O 1
ATOM 1709 N N . SER A 1 216 ? 36.986 18.279 -0.333 1.00 53.64 216 SER A N 1
ATOM 1710 C CA . SER A 1 216 ? 35.809 18.743 -1.059 1.00 54.86 216 SER A CA 1
ATOM 1711 C C . SER A 1 216 ? 35.636 20.249 -0.898 1.00 55.94 216 SER A C 1
ATOM 1712 O O . SER A 1 216 ? 35.677 20.960 -1.926 1.00 56.81 216 SER A O 1
#

Foldseek 3Di:
DVLVCVPVLVVCLVDDVLLPCVCLVVLLVNLLCCQQVVNDDLSSLLSNLVNCVVVVVPDDDLSLLSQLLSLLLPPLECSNVLSVCNDPVRCPDPPNVVSVVLSVCLVVPVVLVNLVSDPVPPSNVSRPCSLVSSLVLNLLLCLQADQFAALCVNCSSNVDDNVVSVVVVVQPWDDDVGIGRRHPVVNVDDDDSHDDDDPVNNCVSVD

GO terms:
  GO:0003743 translation initiation factor activity (F, IDA)
  GO:0005852 eukaryotic translation initiation factor 3 complex (C, IDA)
  GO:0005829 cytosol (C, TAS)
  GO:0005515 protein binding (F, IPI)
  GO:0005829 cytosol (C, IDA)
  GO:0006413 translational initiation (P, IDA)
  GO:0003743 translation initiation factor activity (F, IC)
  GO:0006413 translational initiation (P, IC)
  GO:0016020 membrane (C, HDA)

Solvent-accessible surface area: 11330 Å² total